Protein 1SDO (pdb70)

Organism: Geobacillus stearothermophilus (NCBI:txid1422)

CATH classification: 3.40.91.20

InterPro domains:
  IPR011335 Restriction endonuclease type II-like [SSF52980] (1-203)
  IPR011338 Restriction endonuclease, type II, BamHI/BglIII/BstY [G3DSA:3.40.91.20] (1-203)
  IPR015278 Type-2 restriction enzyme BglII-like [PF09195] (5-201)

Secondary structure (DSSP, 8-state):
-EEEEEEEETTHHHHHHHH-HHHHHHHHHHHHH--GGGG---PPPHHHHHHHHHHHHHHTT-EEEEEEEEE-S-HHHHHHHTTS-HHHHHHHHHHTT---EEEEEEEEEEETTEEEEE--SBHHHHHHIIIIIIHHHHHTTS-SEEEEEEE-HHHHTTS-TTB--HHHHHHHHHTT-TT-SSS-EEEEEEE-

Sequence (192 aa):
MRIVEVYSHLNGLEYIQVHLPHIWEEIQEIIVSIDAEACRTILYSPVALNEAFKEKLEAKGWKESRTNYYVTADPKLIRETLSLEPEEQKKVIEAAGKEALKSYNQTDFVKDRVAIEVQFGKYSFVAYDLFVKHMAFYVSDKIDVGVEILPMKELSKEMSSGISYYEGELYNVIRQGRGVPAVPLVLIGIAP

Structure (mmCIF, N/CA/C/O backbone):
data_1SDO
#
_entry.id   1SDO
#
_cell.length_a   69.890
_cell.length_b   76.610
_cell.length_c   78.970
_cell.angle_alpha   90.00
_cell.angle_beta   90.00
_cell.angle_gamma   90.00
#
_symmetry.space_group_name_H-M   'I 2 2 2'
#
loop_
_entity.id
_entity.type
_entity.pdbx_description
1 polymer BstYI
2 water water
#
loop_
_atom_site.group_PDB
_atom_site.id
_atom_site.type_symbol
_atom_site.label_atom_id
_atom_site.label_alt_id
_atom_site.label_comp_id
_atom_site.label_asym_id
_atom_site.label_entity_id
_atom_site.label_seq_id
_atom_site.pdbx_PDB_ins_code
_atom_site.Cartn_x
_atom_site.Cartn_y
_atom_site.Cartn_z
_atom_site.occupancy
_atom_site.B_iso_or_equiv
_atom_site.auth_seq_id
_atom_site.auth_comp_id
_atom_site.auth_asym_id
_atom_site.auth_atom_id
_atom_site.pdbx_PDB_model_num
ATOM 1 N N . MET A 1 1 ? 26.701 14.047 13.861 1.00 20.79 1 MET A N 1
ATOM 2 C CA . MET A 1 1 ? 25.925 14.591 15.011 1.00 18.57 1 MET A CA 1
ATOM 3 C C . MET A 1 1 ? 25.546 16.043 14.742 1.00 19.12 1 MET A C 1
ATOM 4 O O . MET A 1 1 ? 25.949 16.619 13.722 1.00 20.11 1 MET A O 1
ATOM 9 N N . ARG A 1 2 ? 24.775 16.641 15.645 1.00 17.22 2 ARG A N 1
ATOM 10 C CA . ARG A 1 2 ? 24.346 18.020 15.442 1.00 17.25 2 ARG A CA 1
ATOM 11 C C . ARG A 1 2 ? 24.507 18.899 16.671 1.00 15.06 2 ARG A C 1
ATOM 12 O O . ARG A 1 2 ? 24.464 18.423 17.801 1.00 14.12 2 ARG A O 1
ATOM 20 N N . ILE A 1 3 ? 24.726 20.186 16.430 1.00 16.64 3 ILE A N 1
ATOM 21 C CA . ILE A 1 3 ? 24.868 21.159 17.499 1.00 14.12 3 ILE A CA 1
ATOM 22 C C . ILE A 1 3 ? 23.464 21.679 17.760 1.00 15.25 3 ILE A C 1
ATOM 23 O O . ILE A 1 3 ? 22.760 22.059 16.826 1.00 14.05 3 ILE A O 1
ATOM 28 N N . VAL A 1 4 ? 23.048 21.685 19.021 1.00 14.01 4 VAL A N 1
ATOM 29 C CA . VAL A 1 4 ? 21.729 22.182 19.363 1.00 13.88 4 VAL A CA 1
ATOM 30 C C . VAL A 1 4 ? 21.861 23.532 20.051 1.00 14.26 4 VAL A C 1
ATOM 31 O O . VAL A 1 4 ? 21.082 24.447 19.791 1.00 13.97 4 VAL A O 1
ATOM 35 N N . GLU A 1 5 ? 22.860 23.650 20.919 1.00 12.76 5 GLU A N 1
ATOM 36 C CA . GLU A 1 5 ? 23.104 24.887 21.651 1.00 14.81 5 GLU A CA 1
ATOM 37 C C . GLU A 1 5 ? 24.581 25.273 21.671 1.00 12.76 5 GLU A C 1
ATOM 38 O O . GLU A 1 5 ? 25.459 24.409 21.670 1.00 12.99 5 GLU A O 1
ATOM 44 N N . VAL A 1 6 ? 24.841 26.579 21.698 1.00 13.76 6 VAL A N 1
ATOM 45 C CA . VAL A 1 6 ? 26.197 27.108 21.767 1.00 12.37 6 VAL A CA 1
ATOM 46 C C . VAL A 1 6 ? 26.179 28.294 22.735 1.00 12.38 6 VAL A C 1
ATOM 47 O O . VAL A 1 6 ? 25.321 29.175 22.625 1.00 12.87 6 VAL A O 1
AT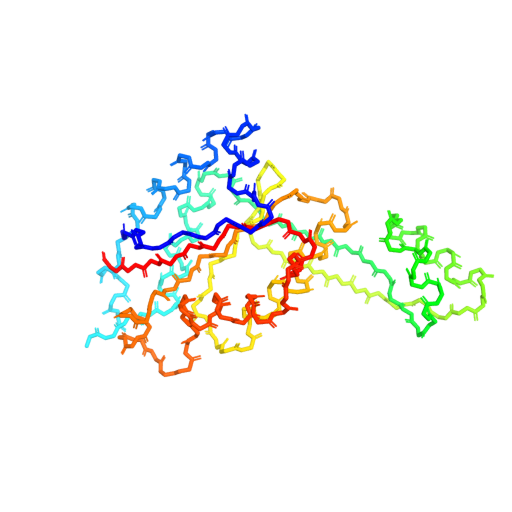OM 51 N N . TYR A 1 7 ? 27.100 28.311 23.691 1.00 10.74 7 TYR A N 1
ATOM 52 C CA . TYR A 1 7 ? 27.179 29.429 24.637 1.00 10.82 7 TYR A CA 1
ATOM 53 C C . TYR A 1 7 ? 28.568 30.037 24.590 1.00 10.69 7 TYR A C 1
ATOM 54 O O . TYR A 1 7 ? 29.551 29.339 24.821 1.00 11.88 7 TYR A O 1
ATOM 63 N N . SER A 1 8 ? 28.653 31.334 24.295 1.00 11.40 8 SER A N 1
ATOM 64 C CA . SER A 1 8 ? 29.945 32.024 24.231 1.00 12.54 8 SER A CA 1
ATOM 65 C C . SER A 1 8 ? 30.197 32.696 25.584 1.00 12.81 8 SER A C 1
ATOM 66 O O . SER A 1 8 ? 29.496 33.635 25.968 1.00 12.75 8 SER A O 1
ATOM 69 N N . HIS A 1 9 ? 31.195 32.197 26.302 1.00 12.67 9 HIS A N 1
ATOM 70 C CA . HIS A 1 9 ? 31.542 32.699 27.630 1.00 12.34 9 HIS A CA 1
ATOM 71 C C . HIS A 1 9 ? 32.675 33.704 27.513 1.00 11.03 9 HIS A C 1
ATOM 72 O O . HIS A 1 9 ? 33.745 33.378 27.017 1.00 8.37 9 HIS A O 1
ATOM 79 N N . LEU A 1 10 ? 32.436 34.926 27.972 1.00 11.36 10 LEU A N 1
ATOM 80 C CA . LEU A 1 10 ? 33.444 35.977 27.889 1.00 13.37 10 LEU A CA 1
ATOM 81 C C . LEU A 1 10 ? 33.794 36.191 26.420 1.00 15.35 10 LEU A C 1
ATOM 82 O O . LEU A 1 10 ? 34.939 36.478 26.071 1.00 15.07 10 LEU A O 1
ATOM 87 N N . ASN A 1 11 ? 32.783 36.039 25.570 1.00 14.66 11 ASN A N 1
ATOM 88 C CA . ASN A 1 11 ? 32.931 36.214 24.133 1.00 16.80 11 ASN A CA 1
ATOM 89 C C . ASN A 1 11 ? 34.015 35.329 23.521 1.00 14.71 11 ASN A C 1
ATOM 90 O O . ASN A 1 11 ? 34.678 35.707 22.553 1.00 13.47 11 ASN A O 1
ATOM 95 N N . GLY A 1 12 ? 34.174 34.134 24.085 1.00 15.50 12 GLY A N 1
ATOM 96 C CA . GLY A 1 12 ? 35.173 33.206 23.583 1.00 13.65 12 GLY A CA 1
ATOM 97 C C . GLY A 1 12 ? 34.951 32.813 22.129 1.00 14.87 12 GLY A C 1
ATOM 98 O O . GLY A 1 12 ? 35.911 32.718 21.358 1.00 14.34 12 GLY A O 1
ATOM 99 N N . LEU A 1 13 ? 33.698 32.573 21.745 1.00 13.09 13 LEU A N 1
ATOM 100 C CA . LEU A 1 13 ? 33.408 32.196 20.363 1.00 13.12 13 LEU A CA 1
ATOM 101 C C . LEU A 1 13 ? 33.821 33.303 19.402 1.00 14.10 13 LEU A C 1
ATOM 102 O O . LEU A 1 13 ? 34.450 33.039 18.372 1.00 13.94 13 LEU A O 1
ATOM 107 N N . GLU A 1 14 ? 33.477 34.545 19.732 1.00 12.09 14 GLU A N 1
ATOM 108 C CA . GLU A 1 14 ? 33.834 35.654 18.857 1.00 13.07 14 GLU A CA 1
ATOM 109 C C . GLU A 1 14 ? 35.349 35.803 18.730 1.00 11.72 14 GLU A C 1
ATOM 110 O O . GLU A 1 14 ? 35.850 36.167 17.667 1.00 13.27 14 GLU A O 1
ATOM 116 N N . TYR A 1 15 ? 36.076 35.516 19.805 1.00 12.20 15 TYR A N 1
ATOM 117 C CA . TYR A 1 15 ? 37.532 35.597 19.775 1.00 12.56 15 TYR A CA 1
ATOM 118 C C . TYR A 1 15 ? 38.046 34.618 18.717 1.00 11.55 15 TYR A C 1
ATOM 119 O O . TYR A 1 15 ? 38.926 34.952 17.922 1.00 14.17 15 TYR A O 1
ATOM 128 N N . ILE A 1 16 ? 37.500 33.405 18.717 1.00 11.94 16 ILE A N 1
ATOM 129 C CA . ILE A 1 16 ? 37.894 32.396 17.743 1.00 13.55 16 ILE A CA 1
ATOM 130 C C . ILE A 1 16 ? 37.511 32.843 16.322 1.00 14.12 16 ILE A C 1
ATOM 131 O O . ILE A 1 16 ? 38.317 32.740 15.397 1.00 15.01 16 ILE A O 1
ATOM 136 N N . GLN A 1 17 ? 36.298 33.367 16.159 1.00 14.99 17 GLN A N 1
ATOM 137 C CA . GLN A 1 17 ? 35.823 33.807 14.852 1.00 17.24 17 GLN A CA 1
ATOM 138 C C . GLN A 1 17 ? 36.684 34.907 14.230 1.00 18.57 17 GLN A C 1
ATOM 139 O O . GLN A 1 17 ? 36.847 34.962 13.013 1.00 19.52 17 GLN A O 1
ATOM 145 N N . VAL A 1 18 ? 37.240 35.782 15.061 1.00 18.86 18 VAL A N 1
ATOM 146 C CA . VAL A 1 18 ? 38.081 36.861 14.557 1.00 17.96 18 VAL A CA 1
ATOM 147 C C . VAL A 1 18 ? 39.509 36.393 14.288 1.00 18.35 18 VAL A C 1
ATOM 148 O O . VAL A 1 18 ? 40.039 36.555 13.186 1.00 16.35 18 VAL A O 1
ATOM 152 N N . HIS A 1 19 ? 40.113 35.782 15.300 1.00 17.63 19 HIS A N 1
ATOM 153 C CA . HIS A 1 19 ? 41.498 35.342 15.226 1.00 16.88 19 HIS A CA 1
ATOM 154 C C . HIS A 1 19 ? 41.764 33.962 14.631 1.00 16.90 19 HIS A C 1
ATOM 155 O O . HIS A 1 19 ? 42.835 33.730 14.059 1.00 15.94 19 HIS A O 1
ATOM 162 N N . LEU A 1 20 ? 40.799 33.060 14.755 1.00 16.43 20 LEU A N 1
ATOM 163 C CA . LEU A 1 20 ? 40.959 31.689 14.265 1.00 18.36 20 LEU A CA 1
ATOM 164 C C . LEU A 1 20 ? 39.675 31.173 13.609 1.00 19.27 20 LEU A C 1
ATOM 165 O O . LEU A 1 20 ? 39.132 30.144 14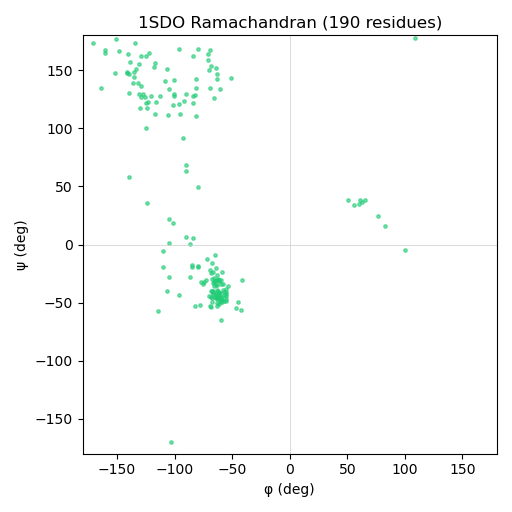.017 1.00 20.30 20 LEU A O 1
ATOM 170 N N . PRO A 1 21 ? 39.181 31.867 12.569 1.00 20.62 21 PRO A N 1
ATOM 171 C CA . PRO A 1 21 ? 37.947 31.434 11.902 1.00 19.99 21 PRO A CA 1
ATOM 172 C C . PRO A 1 21 ? 37.948 29.979 11.424 1.00 20.30 21 PRO A C 1
ATOM 173 O O . PRO A 1 21 ? 36.912 29.307 11.465 1.00 19.77 21 PRO A O 1
ATOM 177 N N . HIS A 1 22 ? 39.102 29.495 10.974 1.00 19.61 22 HIS A N 1
ATOM 178 C CA . HIS A 1 22 ? 39.209 28.115 10.500 1.00 20.13 22 HIS A CA 1
ATOM 179 C C . HIS A 1 22 ? 38.902 27.102 11.597 1.00 19.10 22 HIS A C 1
ATOM 180 O O . HIS A 1 22 ? 38.402 26.013 11.320 1.00 18.96 22 HIS A O 1
ATOM 187 N N . ILE A 1 23 ? 39.203 27.454 12.841 1.00 17.68 23 ILE A N 1
ATOM 188 C CA . ILE A 1 23 ? 38.953 26.539 13.947 1.00 16.75 23 ILE A CA 1
ATOM 189 C C . ILE A 1 23 ? 37.454 26.328 14.170 1.00 16.61 23 ILE A C 1
ATOM 190 O O . ILE A 1 23 ? 37.004 25.193 14.321 1.00 15.73 23 ILE A O 1
ATOM 195 N N . TRP A 1 24 ? 36.682 27.414 14.180 1.00 14.81 24 TRP A N 1
ATOM 196 C CA . TRP A 1 24 ? 35.239 27.302 14.392 1.00 15.36 24 TRP A CA 1
ATOM 197 C C . TRP A 1 24 ? 34.592 26.468 13.280 1.00 16.68 24 TRP A C 1
ATOM 198 O O . TRP A 1 24 ? 33.723 25.638 13.543 1.00 12.38 24 TRP A O 1
ATOM 209 N N . GLU A 1 25 ? 35.016 26.694 12.038 1.00 16.71 25 GLU A N 1
ATOM 210 C CA . GLU A 1 25 ? 34.476 25.950 10.903 1.00 18.40 25 GLU A CA 1
ATOM 211 C C . GLU A 1 25 ? 34.786 24.467 11.063 1.00 17.81 25 GLU A C 1
ATOM 212 O O . GLU A 1 25 ? 33.919 23.617 10.866 1.00 16.65 25 GLU A O 1
ATOM 218 N N . GLU A 1 26 ? 36.029 24.168 11.432 1.00 16.02 26 GLU A N 1
ATOM 219 C CA . GLU A 1 26 ? 36.480 22.790 11.630 1.00 16.49 26 GLU A CA 1
ATOM 220 C C . GLU A 1 26 ? 35.740 22.078 12.764 1.00 16.53 26 GLU A C 1
ATOM 221 O O . GLU A 1 26 ? 35.302 20.931 12.611 1.00 16.38 26 GLU A O 1
ATOM 227 N N . ILE A 1 27 ? 35.610 22.745 13.905 1.00 15.23 27 ILE A N 1
ATOM 228 C CA . ILE A 1 27 ? 34.901 22.155 15.040 1.00 14.46 27 ILE A CA 1
ATOM 229 C C . ILE A 1 27 ? 33.483 21.785 14.608 1.00 14.27 27 ILE A C 1
ATOM 230 O O . ILE A 1 27 ? 32.987 20.706 14.921 1.00 13.90 27 ILE A O 1
ATOM 235 N N . GLN A 1 28 ? 32.836 22.677 13.868 1.00 14.50 28 GLN A N 1
ATOM 236 C CA . GLN A 1 28 ? 31.483 22.413 13.414 1.00 15.20 28 GLN A CA 1
ATOM 237 C C . GLN A 1 28 ? 31.425 21.209 12.473 1.00 15.00 28 GLN A C 1
ATOM 238 O O . GLN A 1 28 ? 30.528 20.387 12.580 1.00 17.27 28 GLN A O 1
ATOM 244 N N . GLU A 1 29 ? 32.394 21.103 11.571 1.00 14.71 29 GLU A N 1
ATOM 245 C CA . GLU A 1 29 ? 32.442 19.998 10.610 1.00 16.34 29 GLU A CA 1
ATOM 246 C C . GLU A 1 29 ? 32.726 18.653 11.286 1.00 15.31 29 GLU A C 1
ATOM 247 O O . GLU A 1 29 ? 32.141 17.621 10.924 1.00 13.89 29 GLU A O 1
ATOM 253 N N . ILE A 1 30 ? 33.620 18.665 12.273 1.00 14.70 30 ILE A N 1
ATOM 254 C CA . ILE A 1 30 ? 33.957 17.455 13.013 1.00 15.29 30 ILE A CA 1
ATOM 255 C C . ILE A 1 30 ? 32.698 16.907 13.690 1.00 16.30 30 ILE A C 1
ATOM 256 O O . ILE A 1 30 ? 32.413 15.717 13.600 1.00 15.30 30 ILE A O 1
ATOM 261 N N . ILE A 1 31 ? 31.942 17.776 14.355 1.00 14.74 31 ILE A N 1
ATOM 262 C CA . ILE A 1 31 ? 30.712 17.342 15.021 1.00 16.49 31 ILE A CA 1
ATOM 263 C C . ILE A 1 31 ? 29.728 16.714 14.025 1.00 17.90 31 ILE A C 1
ATOM 264 O O . ILE A 1 31 ? 29.185 15.630 14.278 1.00 15.85 31 ILE A O 1
ATOM 269 N N . VAL A 1 32 ? 29.509 17.378 12.892 1.00 18.07 32 VAL A N 1
ATOM 270 C CA . VAL A 1 32 ? 28.604 16.854 11.872 1.00 19.78 32 VAL A CA 1
ATOM 271 C C . VAL A 1 32 ? 29.051 15.464 11.390 1.00 20.98 32 VAL A C 1
ATOM 272 O O . VAL A 1 32 ? 28.225 14.572 11.157 1.00 19.68 32 VAL A O 1
ATOM 276 N N . SER A 1 33 ? 30.360 15.282 11.250 1.00 21.25 33 SER A N 1
ATOM 277 C CA . SER A 1 33 ? 30.917 14.018 10.770 1.00 20.99 33 SER A CA 1
ATOM 278 C C . SER A 1 33 ? 30.787 12.830 11.718 1.00 22.24 33 SER A C 1
ATOM 279 O O . SER A 1 33 ? 30.859 11.676 11.279 1.00 20.47 33 SER A O 1
ATOM 282 N N . ILE A 1 34 ? 30.621 13.090 13.013 1.00 21.90 34 ILE A N 1
ATOM 283 C CA . ILE A 1 34 ? 30.500 11.994 13.968 1.00 21.94 34 ILE A CA 1
ATOM 284 C C . ILE A 1 34 ? 29.225 11.181 13.759 1.00 23.77 34 ILE A C 1
ATOM 285 O O . ILE A 1 34 ? 28.116 11.724 13.735 1.00 21.35 34 ILE A O 1
ATOM 290 N N . ASP A 1 35 ? 29.396 9.869 13.616 1.00 24.38 35 ASP A N 1
ATOM 291 C CA . ASP A 1 35 ? 28.274 8.958 13.412 1.00 25.48 35 ASP A CA 1
ATOM 292 C C . ASP A 1 35 ? 27.831 8.424 14.768 1.00 24.47 35 ASP A C 1
ATOM 293 O O . ASP A 1 35 ? 28.348 7.410 15.231 1.00 23.76 35 ASP A O 1
ATOM 298 N N . ALA A 1 36 ? 26.873 9.094 15.405 1.00 24.99 36 ALA A N 1
ATOM 299 C CA . ALA A 1 36 ? 26.400 8.657 16.720 1.00 25.71 36 ALA A CA 1
ATOM 300 C C . ALA A 1 36 ? 25.778 7.261 16.682 1.00 26.16 36 ALA A C 1
ATOM 301 O O . ALA A 1 36 ? 25.849 6.526 17.663 1.00 24.95 36 ALA A O 1
ATOM 303 N N . GLU A 1 37 ? 25.173 6.905 15.552 1.00 28.29 37 GLU A N 1
ATOM 304 C CA . GLU A 1 37 ? 24.534 5.594 15.389 1.00 30.97 37 GLU A CA 1
ATOM 305 C C . GLU A 1 37 ? 25.520 4.461 15.683 1.00 31.57 37 GLU A C 1
ATOM 306 O O . GLU A 1 37 ? 25.202 3.506 16.403 1.00 31.33 37 GLU A O 1
ATOM 312 N N . ALA A 1 38 ? 26.714 4.576 15.107 1.00 30.99 38 ALA A N 1
ATOM 313 C CA . ALA A 1 38 ? 27.760 3.575 15.274 1.00 31.67 38 ALA A CA 1
ATOM 314 C C . ALA A 1 38 ? 28.247 3.474 16.712 1.00 32.35 38 ALA A C 1
ATOM 315 O O . ALA A 1 38 ? 29.003 2.565 17.057 1.00 31.84 38 ALA A O 1
ATOM 317 N N . CYS A 1 39 ? 27.810 4.403 17.553 1.00 31.72 39 CYS A N 1
ATOM 318 C CA . CYS A 1 39 ? 28.214 4.410 18.954 1.00 32.60 39 CYS A CA 1
ATOM 319 C C . CYS A 1 39 ? 27.085 3.911 19.851 1.00 33.88 39 CYS A C 1
ATOM 320 O O . CYS A 1 39 ? 27.225 3.867 21.074 1.00 33.37 39 CYS A O 1
ATOM 323 N N . ARG A 1 40 ? 25.970 3.533 19.231 1.00 35.78 40 ARG A N 1
ATOM 324 C CA . ARG A 1 40 ? 24.804 3.046 19.960 1.00 37.64 40 ARG A CA 1
ATOM 325 C C . ARG A 1 40 ? 24.966 1.593 20.374 1.00 39.38 40 ARG A C 1
ATOM 326 O O . ARG A 1 40 ? 24.075 0.774 20.151 1.00 40.34 40 ARG A O 1
ATOM 334 N N . THR A 1 41 ? 26.107 1.279 20.982 1.00 41.31 41 THR A N 1
ATOM 335 C CA . THR A 1 41 ? 26.392 -0.076 21.434 1.00 42.68 41 THR A CA 1
ATOM 336 C C . THR A 1 41 ? 25.901 -0.268 22.865 1.00 44.03 41 THR A C 1
ATOM 337 O O . THR A 1 41 ? 26.598 -0.847 23.702 1.00 44.84 41 THR A O 1
ATOM 341 N N . ILE A 1 53 ? 18.754 0.429 23.371 1.00 49.60 53 ILE A N 1
ATOM 342 C CA . ILE A 1 53 ? 19.766 0.992 22.484 1.00 47.01 53 ILE A CA 1
ATOM 343 C C . ILE A 1 53 ? 20.369 2.312 22.983 1.00 45.01 53 ILE A C 1
ATOM 344 O O . ILE A 1 53 ? 20.149 3.375 22.393 1.00 44.80 53 ILE A O 1
ATOM 349 N N . LEU A 1 54 ? 21.135 2.233 24.070 1.00 41.49 54 LEU A N 1
ATOM 350 C CA . LEU A 1 54 ? 21.788 3.410 24.642 1.00 37.39 54 LEU A CA 1
ATOM 351 C C . LEU A 1 54 ? 23.055 3.741 23.852 1.00 35.13 54 LEU A C 1
ATOM 352 O O . LEU A 1 54 ? 23.513 2.943 23.025 1.00 35.13 54 LEU A O 1
ATOM 357 N N . TYR A 1 55 ? 23.618 4.919 24.102 1.00 30.43 55 TYR A N 1
ATOM 358 C CA . TYR A 1 55 ? 24.847 5.317 23.431 1.00 27.20 55 TYR A CA 1
ATOM 359 C C . TYR A 1 55 ? 26.015 5.085 24.384 1.00 26.66 55 TYR A C 1
ATOM 360 O O . TYR A 1 55 ? 25.899 5.306 25.596 1.00 26.47 55 TYR A O 1
ATOM 369 N N . SER A 1 56 ? 27.135 4.625 23.834 1.00 24.19 56 SER A N 1
ATOM 370 C CA . SER A 1 56 ? 28.333 4.354 24.618 1.00 23.85 56 SER A CA 1
ATOM 371 C C . SER A 1 56 ? 29.276 5.553 24.693 1.00 23.56 56 SER A C 1
ATOM 372 O O . SER A 1 56 ? 29.705 6.075 23.667 1.00 24.63 56 SER A O 1
ATOM 375 N N . PRO A 1 57 ? 29.614 5.999 25.914 1.00 23.94 57 PRO A N 1
ATOM 376 C CA . PRO A 1 57 ? 30.516 7.138 26.114 1.00 24.36 57 PRO A CA 1
ATOM 377 C C . PRO A 1 57 ? 31.915 6.825 25.577 1.00 24.65 57 PRO A C 1
ATOM 378 O O . PRO A 1 57 ? 32.616 7.709 25.076 1.00 24.54 57 PRO A O 1
ATOM 382 N N . VAL A 1 58 ? 32.324 5.564 25.700 1.00 23.77 58 VAL A N 1
ATOM 383 C CA . VAL A 1 58 ? 33.636 5.148 25.214 1.00 22.94 58 VAL A CA 1
ATOM 384 C C . VAL A 1 58 ? 33.639 5.212 23.693 1.00 21.93 58 VAL A C 1
ATOM 385 O O . VAL A 1 58 ? 34.575 5.731 23.083 1.00 21.93 58 VAL A O 1
ATOM 389 N N . ALA A 1 59 ? 32.576 4.699 23.084 1.00 20.68 59 ALA A N 1
ATOM 390 C CA . ALA A 1 59 ? 32.462 4.717 21.630 1.00 20.25 59 ALA A CA 1
ATOM 391 C C . ALA A 1 59 ? 32.439 6.161 21.124 1.00 19.22 59 ALA A C 1
ATOM 392 O O . ALA A 1 59 ? 33.130 6.501 20.162 1.00 17.31 59 ALA A O 1
ATOM 394 N N . LEU A 1 60 ? 31.645 7.012 21.772 1.00 19.58 60 LEU A N 1
ATOM 395 C CA . LEU A 1 60 ? 31.563 8.414 21.376 1.00 19.55 60 LEU A CA 1
ATOM 396 C C . LEU A 1 60 ? 32.906 9.121 21.513 1.00 20.65 60 LEU A C 1
ATOM 397 O O . LEU A 1 60 ? 33.287 9.913 20.648 1.00 20.51 60 LEU A O 1
ATOM 402 N N . ASN A 1 61 ? 33.615 8.850 22.604 1.00 20.82 61 ASN A N 1
ATOM 403 C CA . ASN A 1 61 ? 34.912 9.472 22.822 1.00 21.17 61 ASN A CA 1
ATOM 404 C C . ASN A 1 61 ? 35.937 9.010 21.794 1.00 21.32 61 ASN A C 1
ATOM 405 O O . ASN A 1 61 ? 36.797 9.783 21.382 1.00 21.21 61 ASN A O 1
ATOM 410 N N . GLU A 1 62 ? 35.852 7.745 21.392 1.00 20.29 62 GLU A N 1
ATOM 411 C CA . GLU A 1 62 ? 36.766 7.210 20.396 1.00 20.63 62 GLU A CA 1
ATOM 412 C C . GLU A 1 62 ? 36.527 7.868 19.043 1.00 18.20 62 GLU A C 1
ATOM 413 O O . GLU A 1 62 ? 37.481 8.203 18.336 1.00 17.30 62 GLU A O 1
ATOM 419 N N . ALA A 1 63 ? 35.256 8.048 18.688 1.00 16.35 63 ALA A N 1
ATOM 420 C CA . ALA A 1 63 ? 34.887 8.672 17.420 1.00 16.19 63 ALA A CA 1
ATOM 421 C C . ALA A 1 63 ? 35.400 10.109 17.344 1.00 15.16 63 ALA A C 1
ATOM 422 O O . ALA A 1 63 ? 35.938 10.526 16.318 1.00 14.89 63 ALA A O 1
ATOM 424 N N . PHE A 1 64 ? 35.206 10.876 18.415 1.00 16.12 64 PHE A N 1
ATOM 425 C CA . PHE A 1 64 ? 35.681 12.259 18.435 1.00 15.43 64 PHE A CA 1
ATOM 426 C C . PHE A 1 64 ? 37.210 12.290 18.406 1.00 14.08 64 PHE A C 1
ATOM 427 O O . PHE A 1 64 ? 37.798 13.100 17.702 1.00 14.14 64 PHE A O 1
ATOM 435 N N . LYS A 1 65 ? 37.852 11.417 19.179 1.00 12.75 65 LYS A N 1
ATOM 436 C CA . LYS A 1 65 ? 39.318 11.358 19.212 1.00 13.95 65 LYS A CA 1
ATOM 437 C C . LYS A 1 65 ? 39.915 11.165 17.808 1.00 14.69 65 LYS A C 1
ATOM 438 O O . LYS A 1 65 ? 40.851 11.870 17.406 1.00 13.98 65 LYS A O 1
ATOM 444 N N . GLU A 1 66 ? 39.386 10.202 17.059 1.00 15.85 66 GLU A N 1
ATOM 445 C CA . GLU A 1 66 ? 39.886 9.941 15.711 1.00 16.54 66 GLU A CA 1
ATOM 446 C C . GLU A 1 66 ? 39.756 11.169 14.806 1.00 17.70 66 GLU A C 1
ATOM 447 O O . GLU A 1 66 ? 40.711 11.560 14.122 1.00 17.41 66 GLU A O 1
ATOM 453 N N . LYS A 1 67 ? 38.577 11.786 14.817 1.00 16.84 67 LYS A N 1
ATOM 454 C CA . LYS A 1 67 ? 38.325 12.968 13.998 1.00 16.24 67 LYS A CA 1
ATOM 455 C C . LYS A 1 67 ? 39.159 14.176 14.438 1.00 15.95 67 LYS A C 1
ATOM 456 O O . LYS A 1 67 ? 39.663 14.932 13.606 1.00 14.66 67 LYS A O 1
ATOM 462 N N . LEU A 1 68 ? 39.294 14.361 15.745 1.00 13.37 68 LEU A N 1
ATOM 463 C CA . LEU A 1 68 ? 40.066 15.478 16.258 1.00 13.72 68 LEU A CA 1
ATOM 464 C C . LEU A 1 68 ? 41.553 15.324 15.940 1.00 14.00 68 LEU A C 1
ATOM 465 O O . LEU A 1 68 ? 42.191 16.247 15.421 1.00 11.88 68 LEU A O 1
ATOM 470 N N . GLU A 1 69 ? 42.100 14.152 16.235 1.00 14.10 69 GLU A N 1
ATOM 471 C CA . GLU A 1 69 ? 43.510 13.909 15.986 1.00 15.41 69 GLU A CA 1
ATOM 472 C C . GLU A 1 69 ? 43.798 13.883 14.489 1.00 15.28 69 GLU A C 1
ATOM 473 O O . GLU A 1 69 ? 44.875 14.266 14.056 1.00 15.17 69 GLU A O 1
ATOM 479 N N . ALA A 1 70 ? 42.815 13.468 13.697 1.00 15.44 70 ALA A N 1
ATOM 480 C CA . ALA A 1 70 ? 42.973 13.456 12.248 1.00 16.97 70 ALA A CA 1
ATOM 481 C C . ALA A 1 70 ? 43.172 14.891 11.756 1.00 17.17 70 ALA A C 1
ATOM 482 O O . ALA A 1 70 ? 43.781 15.114 10.708 1.00 17.21 70 ALA A O 1
ATOM 484 N N . LYS A 1 71 ? 42.654 15.865 12.507 1.00 16.01 71 LYS A N 1
ATOM 485 C CA . LYS A 1 71 ? 42.787 17.267 12.107 1.00 15.43 71 LYS A CA 1
ATOM 486 C C . LYS A 1 71 ? 43.880 18.017 12.854 1.00 16.51 71 LYS A C 1
ATOM 487 O O . LYS A 1 71 ? 43.899 19.248 12.883 1.00 17.85 71 LYS A O 1
ATOM 493 N N . GLY A 1 72 ? 44.791 17.273 13.462 1.00 15.85 72 GLY A N 1
ATOM 494 C CA . GLY A 1 72 ? 45.895 17.910 14.148 1.00 17.08 72 GLY A CA 1
ATOM 495 C C . GLY A 1 72 ? 45.673 18.420 15.554 1.00 15.79 72 GLY A C 1
ATOM 496 O O . GLY A 1 72 ? 46.465 19.235 16.027 1.00 16.98 72 GLY A O 1
ATOM 497 N N . TRP A 1 73 ? 44.606 17.986 16.218 1.00 15.64 73 TRP A N 1
ATOM 498 C CA . TRP A 1 73 ? 44.394 18.396 17.597 1.00 15.24 73 TRP A CA 1
ATOM 499 C C . TRP A 1 73 ? 45.246 17.401 18.384 1.00 16.59 73 TRP A C 1
ATOM 500 O O . TRP A 1 73 ? 45.044 16.183 18.278 1.00 15.53 73 TRP A O 1
ATOM 511 N N . LYS A 1 74 ? 46.196 17.915 19.163 1.00 15.03 74 LYS A N 1
ATOM 512 C CA . LYS A 1 74 ? 47.112 17.054 19.911 1.00 14.46 74 LYS A CA 1
ATOM 513 C C . LYS A 1 74 ? 47.171 17.303 21.410 1.00 15.38 74 LYS A C 1
ATOM 514 O O . LYS A 1 74 ? 46.769 18.361 21.895 1.00 13.59 74 LYS A O 1
ATOM 520 N N . GLU A 1 75 ? 47.701 16.320 22.135 1.00 15.10 75 GLU A N 1
ATOM 521 C CA . GLU A 1 75 ? 47.791 16.412 23.581 1.00 16.44 75 GLU A CA 1
ATOM 522 C C . GLU A 1 75 ? 48.702 17.536 24.044 1.00 17.20 75 GLU A C 1
ATOM 523 O O . GLU A 1 75 ? 49.641 17.955 23.345 1.00 15.71 75 GLU A O 1
ATOM 529 N N . SER A 1 76 ? 48.400 18.044 25.228 1.00 16.25 76 SER A N 1
ATOM 530 C CA . SER A 1 76 ? 49.179 19.113 25.809 1.00 16.81 76 SER A CA 1
ATOM 531 C C . SER A 1 76 ? 49.297 18.859 27.303 1.00 16.15 76 SER A C 1
ATOM 532 O O . SER A 1 76 ? 48.399 18.292 27.915 1.00 14.40 76 SER A O 1
ATOM 535 N N . ARG A 1 77 ? 50.420 19.262 27.878 1.00 15.97 77 ARG A N 1
ATOM 536 C CA . ARG A 1 77 ? 50.623 19.090 29.300 1.00 16.92 77 ARG A CA 1
ATOM 537 C C . ARG A 1 77 ? 51.222 20.367 29.839 1.00 16.99 77 ARG A C 1
ATOM 538 O O . ARG A 1 77 ? 52.076 20.987 29.192 1.00 16.47 77 ARG A O 1
ATOM 546 N N . THR A 1 78 ? 50.754 20.780 31.009 1.00 14.33 78 THR A N 1
ATOM 547 C CA . THR A 1 78 ? 51.282 21.977 31.631 1.00 16.55 78 THR A CA 1
ATOM 548 C C . THR A 1 78 ? 51.702 21.609 33.052 1.00 15.87 78 THR A C 1
ATOM 549 O O . THR A 1 78 ? 50.952 20.979 33.799 1.00 15.37 78 THR A O 1
ATOM 553 N N . ASN A 1 79 ? 52.926 21.974 33.407 1.00 16.48 79 ASN A N 1
ATOM 554 C CA . ASN A 1 79 ? 53.467 21.655 34.720 1.00 17.46 79 ASN A CA 1
ATOM 555 C C . ASN A 1 79 ? 53.529 22.894 35.592 1.00 18.41 79 ASN A C 1
ATOM 556 O O . ASN A 1 79 ? 53.672 24.014 35.092 1.00 17.83 79 ASN A O 1
ATOM 561 N N . TYR A 1 80 ? 53.411 22.697 36.901 1.00 14.94 80 TYR A N 1
ATOM 562 C CA . TYR A 1 80 ? 53.489 23.811 37.834 1.00 15.06 80 TYR A CA 1
ATOM 563 C C . TYR A 1 80 ? 53.797 23.304 39.232 1.00 14.72 80 TYR A C 1
ATOM 564 O O . TYR A 1 80 ? 53.734 22.095 39.491 1.00 15.17 80 TYR A O 1
ATOM 573 N N . TYR A 1 81 ? 54.157 24.228 40.115 1.00 13.49 81 TYR A N 1
ATOM 574 C CA . TYR A 1 81 ? 54.482 23.900 41.493 1.00 14.41 81 TYR A CA 1
ATOM 575 C C . TYR A 1 81 ? 53.489 24.546 42.431 1.00 15.35 81 TYR A C 1
ATOM 576 O O . TYR A 1 81 ? 53.333 25.763 42.417 1.00 14.11 81 TYR A O 1
ATOM 585 N N . VAL A 1 82 ? 52.816 23.734 43.241 1.00 14.07 82 VAL A N 1
ATOM 586 C CA . VAL A 1 82 ? 51.866 24.267 44.202 1.00 12.91 82 VAL A CA 1
ATOM 587 C C . VAL A 1 82 ? 52.580 24.403 45.549 1.00 12.92 82 VAL A C 1
ATOM 588 O O . VAL A 1 82 ? 53.698 23.902 45.726 1.00 14.17 82 VAL A O 1
ATOM 592 N N . THR A 1 83 ? 51.950 25.101 46.487 1.00 13.09 83 THR A N 1
ATOM 593 C CA . THR A 1 83 ? 52.525 25.313 47.809 1.00 13.91 83 THR A CA 1
ATOM 594 C C . THR A 1 83 ? 51.398 25.700 48.750 1.00 15.03 83 THR A C 1
ATOM 595 O O . THR A 1 83 ? 50.307 26.053 48.297 1.00 15.84 83 THR A O 1
ATOM 599 N N . ALA A 1 84 ? 51.654 25.631 50.053 1.00 13.85 84 ALA A N 1
ATOM 600 C CA . ALA A 1 84 ? 50.641 25.973 51.050 1.00 16.01 84 ALA A CA 1
ATOM 601 C C . ALA A 1 84 ? 50.486 27.473 51.258 1.00 16.12 84 ALA A C 1
ATOM 602 O O . ALA A 1 84 ? 49.464 27.927 51.759 1.00 14.02 84 ALA A O 1
ATOM 604 N N . ASP A 1 85 ? 51.498 28.236 50.857 1.00 17.33 85 ASP A N 1
ATOM 605 C CA . ASP A 1 85 ? 51.518 29.685 51.038 1.00 17.59 85 ASP A CA 1
ATOM 606 C C . ASP A 1 85 ? 50.728 30.453 49.975 1.00 18.29 85 ASP A C 1
ATOM 607 O O . ASP A 1 85 ? 51.143 30.523 48.816 1.00 16.13 85 ASP A O 1
ATOM 612 N N . PRO A 1 86 ? 49.589 31.061 50.365 1.00 18.03 86 PRO A N 1
ATOM 613 C CA . PRO A 1 86 ? 48.723 31.832 49.457 1.00 17.85 86 PRO A CA 1
ATOM 614 C C . PRO A 1 86 ? 49.430 32.969 48.712 1.00 18.48 86 PRO A C 1
ATOM 615 O O . PRO A 1 86 ? 49.182 33.188 47.521 1.00 15.30 86 PRO A O 1
ATOM 619 N N . LYS A 1 87 ? 50.299 33.690 49.423 1.00 17.89 87 LYS A N 1
ATOM 620 C CA . LYS A 1 87 ? 51.046 34.808 48.841 1.00 18.49 87 LYS A CA 1
ATOM 621 C C . LYS A 1 87 ? 51.984 34.330 47.747 1.00 17.56 87 LYS A C 1
ATOM 622 O O . LYS A 1 87 ? 52.062 34.929 46.667 1.00 17.95 87 LYS A O 1
ATOM 628 N N . LEU A 1 88 ? 52.703 33.251 48.028 1.00 16.63 88 LEU A N 1
ATOM 629 C CA . LEU A 1 88 ? 53.638 32.698 47.053 1.00 16.41 88 LEU A CA 1
ATOM 630 C C . LEU A 1 88 ? 52.900 32.138 45.840 1.00 16.10 88 LEU A C 1
ATOM 631 O O . LEU A 1 88 ? 53.408 32.193 44.722 1.00 15.31 88 LEU A O 1
ATOM 636 N N . ILE A 1 89 ? 51.701 31.606 46.050 1.00 14.94 89 ILE A N 1
ATOM 637 C CA . ILE A 1 89 ? 50.924 31.088 44.924 1.00 14.80 89 ILE A CA 1
ATOM 638 C C . ILE A 1 89 ? 50.607 32.263 43.984 1.00 16.09 89 ILE A C 1
ATOM 639 O O . ILE A 1 89 ? 50.874 32.210 42.780 1.00 15.67 89 ILE A O 1
ATOM 644 N N . ARG A 1 90 ? 50.043 33.330 44.536 1.00 16.65 90 ARG A N 1
ATOM 645 C CA . ARG A 1 90 ? 49.704 34.487 43.714 1.00 19.35 90 ARG A CA 1
ATOM 646 C C . ARG A 1 90 ? 50.916 35.078 42.990 1.00 19.17 90 ARG A C 1
ATOM 647 O O . ARG A 1 90 ? 50.812 35.555 41.854 1.00 19.56 90 ARG A O 1
ATOM 655 N N . GLU A 1 91 ? 52.078 35.033 43.623 1.00 19.68 91 GLU A N 1
ATOM 656 C CA . GLU A 1 91 ? 53.258 35.601 42.994 1.00 20.61 91 GLU A CA 1
ATOM 657 C C . GLU A 1 91 ? 53.906 34.708 41.934 1.00 19.35 91 GLU A C 1
ATOM 658 O O . GLU A 1 91 ? 54.650 35.194 41.087 1.00 19.85 91 GLU A O 1
ATOM 664 N N . THR A 1 92 ? 53.606 33.414 41.951 1.00 17.52 92 THR A N 1
ATOM 665 C CA . THR A 1 92 ? 54.211 32.493 40.990 1.00 15.48 92 THR A CA 1
ATOM 666 C C . THR A 1 92 ? 53.293 31.907 39.915 1.00 14.53 92 THR A C 1
ATOM 667 O O . THR A 1 92 ? 53.766 31.189 39.029 1.00 11.90 92 THR A O 1
ATOM 671 N N . LEU A 1 93 ? 51.996 32.190 39.993 1.00 15.30 93 LEU A N 1
ATOM 672 C CA . LEU A 1 93 ? 51.031 31.656 39.022 1.00 15.81 93 LEU A CA 1
ATOM 673 C C . LEU A 1 93 ? 51.454 31.732 37.556 1.00 16.22 93 LEU A C 1
ATOM 674 O O . LEU A 1 93 ? 51.377 30.736 36.828 1.00 16.61 93 LEU A O 1
ATOM 679 N N . SER A 1 94 ? 51.904 32.908 37.131 1.00 16.75 94 SER A N 1
ATOM 680 C CA . SER A 1 94 ? 52.301 33.131 35.743 1.00 17.83 94 SER A CA 1
ATOM 681 C C . SER A 1 94 ? 53.730 32.784 35.375 1.00 18.13 94 SER A C 1
ATOM 682 O O . SER A 1 94 ? 54.127 32.955 34.219 1.00 14.80 94 SER A O 1
ATOM 685 N N . LEU A 1 95 ? 54.510 32.294 36.333 1.00 17.11 95 LEU A N 1
ATOM 686 C CA . LEU A 1 95 ? 55.899 31.959 36.046 1.00 17.25 95 LEU A CA 1
ATOM 687 C C . LEU A 1 95 ? 56.121 30.576 35.431 1.00 18.44 95 LEU A C 1
ATOM 688 O O . LEU A 1 95 ? 55.246 29.708 35.469 1.00 17.83 95 LEU A O 1
ATOM 693 N N . GLU A 1 96 ? 57.295 30.387 34.835 1.00 19.74 96 GLU A N 1
ATOM 694 C CA . GLU A 1 96 ? 57.643 29.096 34.260 1.00 22.71 96 GLU A CA 1
ATOM 695 C C . GLU A 1 96 ? 57.853 28.168 35.453 1.00 20.58 96 GLU A C 1
ATOM 696 O O . GLU A 1 96 ? 58.258 28.617 36.518 1.00 19.69 96 GLU A O 1
ATOM 702 N N . PRO A 1 97 ? 57.584 26.866 35.285 1.00 21.57 97 PRO A N 1
ATOM 703 C CA . PRO A 1 97 ? 57.735 25.861 36.347 1.00 21.25 97 PRO A CA 1
ATOM 704 C C . PRO A 1 97 ? 59.001 25.976 37.204 1.00 22.59 97 PRO A C 1
ATOM 705 O O . PRO A 1 97 ? 58.921 26.080 38.430 1.00 22.18 97 PRO A O 1
ATOM 709 N N . GLU A 1 98 ? 60.171 25.961 36.573 1.00 21.69 98 GLU A N 1
ATOM 710 C CA . GLU A 1 98 ? 61.413 26.049 37.336 1.00 22.59 98 GLU A CA 1
ATOM 711 C C . GLU A 1 98 ? 61.533 27.346 38.124 1.00 20.15 98 GLU A C 1
ATOM 712 O O . GLU A 1 98 ? 62.132 27.375 39.201 1.00 18.97 98 GLU A O 1
ATOM 718 N N . GLU A 1 99 ? 60.954 28.420 37.603 1.00 18.50 99 GLU A N 1
ATOM 719 C CA . GLU A 1 99 ? 61.009 29.698 38.298 1.00 19.66 99 GLU A CA 1
ATOM 720 C C . GLU A 1 99 ? 60.041 29.673 39.492 1.00 18.63 99 GLU A C 1
ATOM 721 O O . GLU A 1 99 ? 60.288 30.301 40.528 1.00 17.47 99 GLU A O 1
ATOM 727 N N . GLN A 1 100 ? 58.938 28.947 39.343 1.00 16.78 100 GLN A N 1
ATOM 728 C CA . GLN A 1 100 ? 57.957 28.843 40.419 1.00 15.85 100 GLN A CA 1
ATOM 729 C C . GLN A 1 100 ? 58.610 28.163 41.610 1.00 15.16 100 GLN A C 1
ATOM 730 O O . GLN A 1 100 ? 58.533 28.645 42.738 1.00 14.34 100 GLN A O 1
ATOM 736 N N . LYS A 1 101 ? 59.242 27.025 41.353 1.00 15.89 101 LYS A N 1
ATOM 737 C CA . LYS A 1 101 ? 59.918 26.290 42.410 1.00 18.43 101 LYS A CA 1
ATOM 738 C C . LYS A 1 101 ? 60.996 27.158 43.079 1.00 17.56 101 LYS A C 1
ATOM 739 O O . LYS A 1 101 ? 61.098 27.212 44.305 1.00 16.04 101 LYS A O 1
ATOM 745 N N . LYS A 1 102 ? 61.787 27.851 42.264 1.00 18.65 102 LYS A N 1
ATOM 746 C CA . LYS A 1 102 ? 62.858 28.709 42.769 1.00 18.08 102 LYS A CA 1
ATOM 747 C C . LYS A 1 102 ? 62.322 29.771 43.723 1.00 17.33 102 LYS A C 1
ATOM 748 O O . LYS A 1 102 ? 62.844 29.954 44.832 1.00 14.45 102 LYS A O 1
ATOM 754 N N . VAL A 1 103 ? 61.270 30.459 43.298 1.00 15.33 103 VAL A N 1
ATOM 755 C CA . VAL A 1 103 ? 60.665 31.504 44.115 1.00 15.11 103 VAL A CA 1
ATOM 756 C C . VAL A 1 103 ? 60.054 30.955 45.402 1.00 15.36 103 VAL A C 1
ATOM 757 O O . VAL A 1 103 ? 60.239 31.522 46.479 1.00 12.82 103 VAL A O 1
ATOM 761 N N . ILE A 1 104 ? 59.315 29.856 45.293 1.00 14.69 104 ILE A N 1
ATOM 762 C CA . ILE A 1 104 ? 58.690 29.276 46.473 1.00 14.54 104 ILE A CA 1
ATOM 763 C C . ILE A 1 104 ? 59.753 28.855 47.482 1.00 15.57 104 ILE A C 1
ATOM 764 O O . ILE A 1 104 ? 59.687 29.231 48.653 1.00 16.42 104 ILE A O 1
ATOM 769 N N . GLU A 1 105 ? 60.744 28.088 47.030 1.00 16.74 105 GLU A N 1
ATOM 770 C CA . GLU A 1 105 ? 61.798 27.635 47.932 1.00 17.72 105 GLU A CA 1
ATOM 771 C C . GLU A 1 105 ? 62.658 28.768 48.485 1.00 17.72 105 GLU A C 1
ATOM 772 O O . GLU A 1 105 ? 63.139 28.691 49.621 1.00 15.91 105 GLU A O 1
ATOM 778 N N . ALA A 1 106 ? 62.833 29.831 47.708 1.00 16.88 106 ALA A N 1
ATOM 779 C CA . ALA A 1 106 ? 63.641 30.952 48.165 1.00 17.63 106 ALA A CA 1
ATOM 780 C C . ALA A 1 106 ? 62.966 31.644 49.346 1.00 18.58 106 ALA A C 1
ATOM 781 O O . ALA A 1 106 ? 63.626 32.299 50.151 1.00 17.09 106 ALA A O 1
ATOM 783 N N . ALA A 1 107 ? 61.647 31.496 49.453 1.00 17.04 107 ALA A N 1
ATOM 784 C CA . ALA A 1 107 ? 60.906 32.108 50.555 1.00 17.15 107 ALA A CA 1
ATOM 785 C C . ALA A 1 107 ? 60.840 31.144 51.738 1.00 16.86 107 ALA A C 1
ATOM 786 O O . ALA A 1 107 ? 60.161 31.405 52.731 1.00 18.17 107 ALA A O 1
ATOM 788 N N . GLY A 1 108 ? 61.540 30.022 51.628 1.00 17.71 108 GLY A N 1
ATOM 789 C CA . GLY A 1 108 ? 61.531 29.061 52.718 1.00 18.01 108 GLY A CA 1
ATOM 790 C C . GLY A 1 108 ? 60.259 28.230 52.785 1.00 18.43 108 GLY A C 1
ATOM 791 O O . GLY A 1 108 ? 59.906 27.716 53.845 1.00 17.85 108 GLY A O 1
ATOM 792 N N . LYS A 1 109 ? 59.569 28.088 51.659 1.00 17.19 109 LYS A N 1
ATOM 793 C CA . LYS A 1 109 ? 58.338 27.300 51.628 1.00 17.73 109 LYS A CA 1
ATOM 794 C C . LYS A 1 109 ? 58.481 26.084 50.705 1.00 15.17 109 LYS A C 1
ATOM 795 O O . LYS A 1 109 ? 59.304 26.080 49.790 1.00 15.97 109 LYS A O 1
ATOM 801 N N . GLU A 1 110 ? 57.682 25.045 50.942 1.00 14.15 110 GLU A N 1
ATOM 802 C CA . GLU A 1 110 ? 57.770 23.835 50.123 1.00 12.62 110 GLU A CA 1
ATOM 803 C C . GLU A 1 110 ? 57.031 23.913 48.781 1.00 13.73 110 GLU A C 1
ATOM 804 O O . GLU A 1 110 ? 55.885 24.376 48.711 1.00 13.30 110 GLU A O 1
ATOM 810 N N . ALA A 1 111 ? 57.699 23.461 47.718 1.00 13.19 111 ALA A N 1
ATOM 811 C CA . ALA A 1 111 ? 57.109 23.442 46.385 1.00 12.25 111 ALA A CA 1
ATOM 812 C C . ALA A 1 111 ? 56.753 21.997 46.071 1.00 14.05 111 ALA A C 1
ATOM 813 O O . ALA A 1 111 ? 57.561 21.099 46.300 1.00 13.94 111 ALA A O 1
ATOM 815 N N . LEU A 1 112 ? 55.547 21.778 45.553 1.00 13.53 112 LEU A N 1
ATOM 816 C CA . LEU A 1 112 ? 55.071 20.439 45.213 1.00 14.98 112 LEU A CA 1
ATOM 817 C C . LEU A 1 112 ? 54.728 20.324 43.730 1.00 15.70 112 LEU A C 1
ATOM 818 O O . LEU A 1 112 ? 53.952 21.116 43.197 1.00 15.34 112 LEU A O 1
ATOM 823 N N . LYS A 1 113 ? 55.287 19.315 43.069 1.00 16.63 113 LYS A N 1
ATOM 824 C CA . LYS A 1 113 ? 55.043 19.129 41.643 1.00 18.70 113 LYS A CA 1
ATOM 825 C C . LYS A 1 113 ? 53.633 18.708 41.253 1.00 17.83 113 LYS A C 1
ATOM 826 O O . LYS A 1 113 ? 53.043 17.796 41.841 1.00 16.33 113 LYS A O 1
ATOM 832 N N . SER A 1 114 ? 53.096 19.364 40.233 1.00 16.60 114 SER A N 1
ATOM 833 C CA . SER A 1 114 ? 51.782 18.991 39.742 1.00 15.35 114 SER A CA 1
ATOM 834 C C . SER A 1 114 ? 51.675 19.306 38.260 1.00 15.50 114 SER A C 1
ATOM 835 O O . SER A 1 114 ? 52.612 19.840 37.663 1.00 12.64 114 SER A O 1
ATOM 838 N N . TYR A 1 115 ? 50.542 18.957 37.659 1.00 15.30 115 TYR A N 1
ATOM 839 C CA . TYR A 1 115 ? 50.348 19.204 36.239 1.00 16.04 115 TYR A CA 1
ATOM 840 C C . TYR A 1 115 ? 48.913 18.927 35.844 1.00 15.49 115 TYR A C 1
ATOM 841 O O . TYR A 1 115 ? 48.113 18.435 36.642 1.00 14.10 115 TYR A O 1
ATOM 850 N N . ASN A 1 116 ? 48.606 19.261 34.595 1.00 14.61 116 ASN A N 1
ATOM 851 C CA . ASN A 1 116 ? 47.314 18.994 34.005 1.00 14.23 116 ASN A CA 1
ATOM 852 C C . ASN A 1 116 ? 47.639 18.558 32.590 1.00 13.92 116 ASN A C 1
ATOM 853 O O . ASN A 1 116 ? 48.616 19.007 31.998 1.00 11.06 116 ASN A O 1
ATOM 858 N N . GLN A 1 117 ? 46.834 17.661 32.055 1.00 15.72 117 GLN A N 1
ATOM 859 C CA . GLN A 1 117 ? 47.076 17.153 30.714 1.00 17.75 117 GLN A CA 1
ATOM 860 C C . GLN A 1 117 ? 45.742 17.138 29.994 1.00 16.72 117 GLN A C 1
ATOM 861 O O . GLN A 1 117 ? 44.714 16.905 30.615 1.00 16.95 117 GLN A O 1
ATOM 867 N N . THR A 1 118 ? 45.744 17.427 28.698 1.00 16.40 118 THR A N 1
ATOM 868 C CA . THR A 1 118 ? 44.504 17.392 27.942 1.00 17.08 118 THR A CA 1
ATOM 869 C C . THR A 1 118 ? 44.815 16.811 26.567 1.00 15.47 118 THR A C 1
ATOM 870 O O . THR A 1 118 ? 45.923 16.972 26.054 1.00 14.78 118 THR A O 1
ATOM 874 N N . ASP A 1 119 ? 43.843 16.117 25.985 1.00 12.93 119 ASP A N 1
ATOM 875 C CA . ASP A 1 119 ? 44.030 15.460 24.695 1.00 13.45 119 ASP A CA 1
ATOM 876 C C . ASP A 1 119 ? 44.004 16.300 23.425 1.00 14.26 119 ASP A C 1
ATOM 877 O O . ASP A 1 119 ? 44.700 15.978 22.461 1.00 14.94 119 ASP A O 1
ATOM 882 N N . PHE A 1 120 ? 43.217 17.369 23.417 1.00 12.25 120 PHE A N 1
ATOM 883 C CA . PHE A 1 120 ? 43.048 18.139 22.192 1.00 12.22 120 PHE A CA 1
ATOM 884 C C . PHE A 1 120 ? 43.351 19.617 22.237 1.00 12.63 120 PHE A C 1
ATOM 885 O O . PHE A 1 120 ? 42.520 20.410 22.674 1.00 12.02 120 PHE A O 1
ATOM 893 N N . VAL A 1 121 ? 44.531 19.978 21.752 1.00 13.15 121 VAL A N 1
ATOM 894 C CA . VAL A 1 121 ? 44.952 21.369 21.713 1.00 12.55 121 VAL A CA 1
ATOM 895 C C . VAL A 1 121 ? 45.500 21.661 20.325 1.00 14.36 121 VAL A C 1
ATOM 896 O O . VAL A 1 121 ? 46.212 20.841 19.735 1.00 13.51 121 VAL A O 1
ATOM 900 N N . LYS A 1 122 ? 45.157 22.834 19.810 1.00 12.57 122 LYS A N 1
ATOM 901 C CA . LYS A 1 122 ? 45.609 23.256 18.496 1.00 13.89 122 LYS A CA 1
ATOM 902 C C . LYS A 1 122 ? 45.381 24.754 18.420 1.00 12.51 122 LYS A C 1
ATOM 903 O O . LYS A 1 122 ? 44.316 25.241 18.804 1.00 11.52 122 LYS A O 1
ATOM 909 N N . ASP A 1 123 ? 46.382 25.471 17.920 1.00 11.90 123 ASP A N 1
ATOM 910 C CA . ASP A 1 123 ? 46.308 26.919 17.783 1.00 13.16 123 ASP A CA 1
ATOM 911 C C . ASP A 1 123 ? 45.874 27.628 19.060 1.00 12.37 123 ASP A C 1
ATOM 912 O O . ASP A 1 123 ? 45.117 28.598 19.010 1.00 11.12 123 ASP A O 1
ATOM 917 N N . ARG A 1 124 ? 46.358 27.133 20.199 1.00 11.22 124 ARG A N 1
ATOM 918 C CA . ARG A 1 124 ? 46.060 27.722 21.501 1.00 12.52 124 ARG A CA 1
ATOM 919 C C . ARG A 1 124 ? 44.578 27.686 21.874 1.00 13.15 124 ARG A C 1
ATOM 920 O O . ARG A 1 124 ? 44.044 28.611 22.496 1.00 12.32 124 ARG A O 1
ATOM 928 N N . VAL A 1 125 ? 43.930 26.596 21.475 1.00 13.42 125 VAL A N 1
ATOM 929 C CA . VAL A 1 125 ? 42.527 26.336 21.775 1.00 14.27 125 VAL A CA 1
ATOM 930 C C . VAL A 1 125 ? 42.489 24.903 22.310 1.00 12.96 125 VAL A C 1
ATOM 931 O O . VAL A 1 125 ? 43.073 23.996 21.716 1.00 12.27 125 VAL A O 1
ATOM 935 N N . ALA A 1 126 ? 41.848 24.698 23.453 1.00 12.06 126 ALA A N 1
ATOM 936 C CA . ALA A 1 126 ? 41.734 23.356 23.998 1.00 12.27 126 ALA A CA 1
ATOM 937 C C . ALA A 1 126 ? 40.288 22.915 23.835 1.00 12.76 126 ALA A C 1
ATOM 938 O O . ALA A 1 126 ? 39.365 23.713 23.998 1.00 12.24 126 ALA A O 1
ATOM 940 N N . ILE A 1 127 ? 40.087 21.648 23.495 1.00 11.52 127 ILE A N 1
ATOM 941 C CA . ILE A 1 127 ? 38.741 21.119 23.345 1.00 11.41 127 ILE A CA 1
ATOM 942 C C . ILE A 1 127 ? 38.599 19.897 24.230 1.00 12.45 127 ILE A C 1
ATOM 943 O O . ILE A 1 127 ? 39.419 18.979 24.177 1.00 11.69 127 ILE A O 1
ATOM 948 N N . GLU A 1 128 ? 37.570 19.906 25.068 1.00 13.39 128 GLU A N 1
ATOM 949 C CA . GLU A 1 128 ? 37.295 18.778 25.943 1.00 15.96 128 GLU A CA 1
ATOM 950 C C . GLU A 1 128 ? 35.984 18.163 25.467 1.00 15.45 128 GLU A C 1
ATOM 951 O O . GLU A 1 128 ? 34.990 18.868 25.299 1.00 15.73 128 GLU A O 1
ATOM 957 N N . VAL A 1 129 ? 35.988 16.858 25.218 1.00 15.26 129 VAL A N 1
ATOM 958 C CA . VAL A 1 129 ? 34.777 16.157 24.803 1.00 17.37 129 VAL A CA 1
ATOM 959 C C . VAL A 1 129 ? 34.401 15.400 26.065 1.00 18.58 129 VAL A C 1
ATOM 960 O O . VAL A 1 129 ? 35.106 14.472 26.457 1.00 17.33 129 VAL A O 1
ATOM 964 N N . GLN A 1 130 ? 33.300 15.782 26.702 1.00 20.42 130 GLN A N 1
ATOM 965 C CA . GLN A 1 130 ? 32.920 15.143 27.960 1.00 23.37 130 GLN A CA 1
ATOM 966 C C . GLN A 1 130 ? 31.621 14.369 28.024 1.00 24.31 130 GLN A C 1
ATOM 967 O O . GLN A 1 130 ? 30.531 14.944 27.960 1.00 22.84 130 GLN A O 1
ATOM 973 N N . PHE A 1 131 ? 31.757 13.058 28.175 1.00 25.38 131 PHE A N 1
ATOM 974 C CA . PHE A 1 131 ? 30.618 12.159 28.302 1.00 27.32 131 PHE A CA 1
ATOM 975 C C . PHE A 1 131 ? 30.824 11.399 29.604 1.00 29.39 131 PHE A C 1
ATOM 976 O O . PHE A 1 131 ? 30.489 10.220 29.715 1.00 30.71 131 PHE A O 1
ATOM 984 N 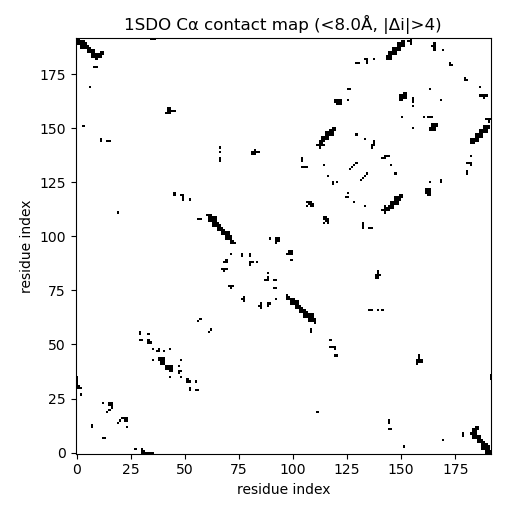N . GLY A 1 132 ? 31.376 12.096 30.594 1.00 31.90 132 GLY A N 1
ATOM 985 C CA . GLY A 1 132 ? 31.646 11.478 31.880 1.00 32.81 132 GLY A CA 1
ATOM 986 C C . GLY A 1 132 ? 30.673 11.822 32.988 1.00 33.39 132 GLY A C 1
ATOM 987 O O . GLY A 1 132 ? 29.624 12.426 32.753 1.00 34.02 132 GLY A O 1
ATOM 988 N N . LYS A 1 133 ? 31.034 11.428 34.207 1.00 34.35 133 LYS A N 1
ATOM 989 C CA . LYS A 1 133 ? 30.212 11.669 35.386 1.00 33.93 133 LYS A CA 1
ATOM 990 C C . LYS A 1 133 ? 30.188 13.139 35.795 1.00 33.76 133 LYS A C 1
ATOM 991 O O . LYS A 1 133 ? 31.087 13.909 35.459 1.00 34.31 133 LYS A O 1
ATOM 997 N N . TYR A 1 134 ? 29.157 13.498 36.551 1.00 33.75 134 TYR A N 1
ATOM 998 C CA . TYR A 1 134 ? 28.916 14.863 37.016 1.00 32.44 134 TYR A CA 1
ATOM 999 C C . TYR A 1 134 ? 30.082 15.718 37.519 1.00 30.77 134 TYR A C 1
ATOM 1000 O O . TYR A 1 134 ? 30.052 16.936 37.368 1.00 31.78 134 TYR A O 1
ATOM 1009 N N . SER A 1 135 ? 31.107 15.111 38.106 1.00 28.10 135 SER A N 1
ATOM 1010 C CA . SER A 1 135 ? 32.213 15.905 38.647 1.00 24.32 135 SER A CA 1
ATOM 1011 C C . SER A 1 135 ? 33.314 16.300 37.670 1.00 24.63 135 SER A C 1
ATOM 1012 O O . SER A 1 135 ? 34.082 17.231 37.934 1.00 23.29 135 SER A O 1
ATOM 1015 N N . PHE A 1 136 ? 33.387 15.614 36.537 1.00 22.56 136 PHE A N 1
ATOM 1016 C CA . PHE A 1 136 ? 34.440 15.883 35.568 1.00 22.12 136 PHE A CA 1
ATOM 1017 C C . PHE A 1 136 ? 34.364 17.160 34.753 1.00 21.12 136 PHE A C 1
ATOM 1018 O O . PHE A 1 136 ? 35.409 17.701 34.378 1.00 21.34 136 PHE A O 1
ATOM 1026 N N . VAL A 1 137 ? 33.158 17.651 34.478 1.00 17.53 137 VAL A N 1
ATOM 1027 C CA . VAL A 1 137 ? 33.027 18.894 33.724 1.00 18.37 137 VAL A CA 1
ATOM 1028 C C . VAL A 1 137 ? 33.499 20.049 34.597 1.00 16.68 137 VAL A C 1
ATOM 1029 O O . VAL A 1 137 ? 34.230 20.927 34.139 1.00 15.29 137 VAL A O 1
ATOM 1033 N N . ALA A 1 138 ? 33.082 20.043 35.862 1.00 17.24 138 ALA A N 1
ATOM 1034 C CA . ALA A 1 138 ? 33.479 21.101 36.786 1.00 16.33 138 ALA A CA 1
ATOM 1035 C C . ALA A 1 138 ? 35.001 21.167 36.800 1.00 16.76 138 ALA A C 1
ATOM 1036 O O . ALA A 1 138 ? 35.592 22.252 36.737 1.00 15.11 138 ALA A O 1
ATOM 1038 N N . TYR A 1 139 ? 35.636 19.998 36.869 1.00 15.75 139 TYR A N 1
ATOM 1039 C CA . TYR A 1 139 ? 37.090 19.945 36.890 1.00 15.56 139 TYR A CA 1
ATOM 1040 C C . TYR A 1 139 ? 37.685 20.496 35.591 1.00 14.85 139 TYR A C 1
ATOM 1041 O O . TYR A 1 139 ? 38.672 21.237 35.630 1.00 13.47 139 TYR A O 1
ATOM 1050 N N . ASP A 1 140 ? 37.100 20.136 34.445 1.00 15.59 140 ASP A N 1
ATOM 1051 C CA . ASP A 1 140 ? 37.576 20.647 33.151 1.00 17.48 140 ASP A CA 1
ATOM 1052 C C . ASP A 1 140 ? 37.521 22.169 33.082 1.00 18.26 140 ASP A C 1
ATOM 1053 O O . ASP A 1 140 ? 38.475 22.825 32.660 1.00 19.88 140 ASP A O 1
ATOM 1058 N N . LEU A 1 141 ? 36.374 22.729 33.453 1.00 19.11 141 LEU A N 1
ATOM 1059 C CA . LEU A 1 141 ? 36.183 24.174 33.376 1.00 18.63 141 LEU A CA 1
ATOM 1060 C C . LEU A 1 141 ? 37.010 25.003 34.349 1.00 19.78 141 LEU A C 1
ATOM 1061 O O . LEU A 1 141 ? 37.747 25.906 33.931 1.00 19.69 141 LEU A O 1
ATOM 1066 N N . PHE A 1 142 ? 36.921 24.687 35.640 1.00 18.53 142 PHE A N 1
ATOM 1067 C CA . PHE A 1 142 ? 37.641 25.462 36.645 1.00 18.65 142 PHE A CA 1
ATOM 1068 C C . PHE A 1 142 ? 39.090 25.094 36.925 1.00 18.44 142 PHE A C 1
ATOM 1069 O O . PHE A 1 142 ? 39.836 25.907 37.467 1.00 18.60 142 PHE A O 1
ATOM 1077 N N . VAL A 1 143 ? 39.512 23.891 36.561 1.00 17.57 143 VAL A N 1
ATOM 1078 C CA . VAL A 1 143 ? 40.899 23.539 36.809 1.00 17.28 143 VAL A CA 1
ATOM 1079 C C . VAL A 1 143 ? 41.699 23.323 35.532 1.00 17.76 143 VAL A C 1
ATOM 1080 O O . VAL A 1 143 ? 42.715 23.984 35.319 1.00 16.92 143 VAL A O 1
ATOM 1084 N N . LYS A 1 144 ? 41.251 22.408 34.680 1.00 17.85 144 LYS A N 1
ATOM 1085 C CA . LYS A 1 144 ? 41.976 22.128 33.447 1.00 16.78 144 LYS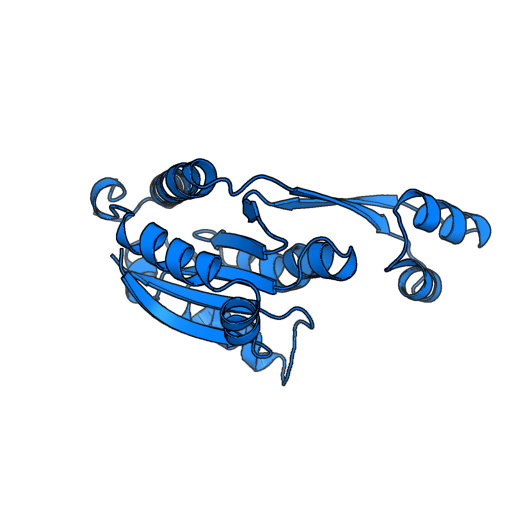 A CA 1
ATOM 1086 C C . LYS A 1 144 ? 42.134 23.326 32.516 1.00 15.50 144 LYS A C 1
ATOM 1087 O O . LYS A 1 144 ? 43.258 23.771 32.257 1.00 14.28 144 LYS A O 1
ATOM 1093 N N . HIS A 1 145 ? 41.020 23.834 31.993 1.00 15.62 145 HIS A N 1
ATOM 1094 C CA . HIS A 1 145 ? 41.075 24.982 31.085 1.00 15.27 145 HIS A CA 1
ATOM 1095 C C . HIS A 1 145 ? 41.799 26.155 31.734 1.00 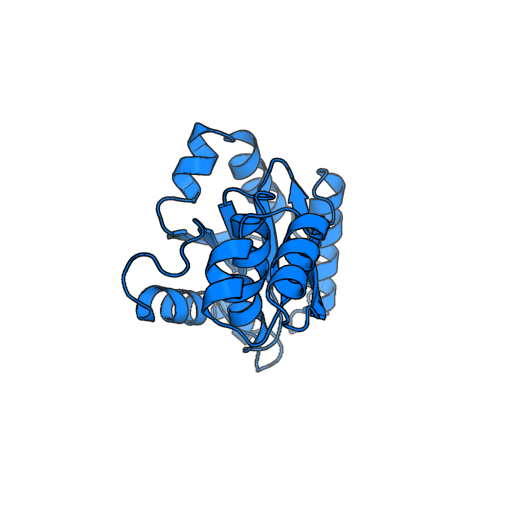14.19 145 HIS A C 1
ATOM 1096 O O . HIS A 1 145 ? 42.608 26.816 31.093 1.00 12.77 145 HIS A O 1
ATOM 1103 N N . MET A 1 146 ? 41.511 26.413 33.008 1.00 14.92 146 MET A N 1
ATOM 1104 C CA . MET A 1 146 ? 42.173 27.509 33.713 1.00 13.22 146 MET A CA 1
ATOM 1105 C C . MET A 1 146 ? 43.684 27.294 33.826 1.00 13.72 146 MET A C 1
ATOM 1106 O O . MET A 1 146 ? 44.464 28.240 33.688 1.00 11.35 146 MET A O 1
ATOM 1111 N N . ALA A 1 147 ? 44.108 26.055 34.074 1.00 13.53 147 ALA A N 1
ATOM 1112 C CA . ALA A 1 147 ? 45.540 25.756 34.178 1.00 13.99 147 ALA A CA 1
ATOM 1113 C C . ALA A 1 147 ? 46.262 26.091 32.867 1.00 13.14 147 ALA A C 1
ATOM 1114 O O . ALA A 1 147 ? 47.290 26.774 32.863 1.00 11.04 147 ALA A O 1
ATOM 1116 N N . PHE A 1 148 ? 45.725 25.617 31.750 1.00 13.07 148 PHE A N 1
ATOM 1117 C CA . PHE A 1 148 ? 46.351 25.883 30.463 1.00 14.07 148 PHE A CA 1
ATOM 1118 C C . PHE A 1 148 ? 46.313 27.361 30.099 1.00 13.49 148 PHE A C 1
ATOM 1119 O O . PHE A 1 148 ? 47.225 27.871 29.451 1.00 13.59 148 PHE A O 1
ATOM 1127 N N . TYR A 1 149 ? 45.260 28.044 30.532 1.00 12.28 149 TYR A N 1
ATOM 1128 C CA . TYR A 1 149 ? 45.093 29.475 30.270 1.00 13.52 149 TYR A CA 1
ATOM 1129 C C . TYR A 1 149 ? 46.111 30.305 31.045 1.00 15.64 149 TYR A C 1
ATOM 1130 O O . TYR A 1 149 ? 46.830 31.136 30.471 1.00 13.38 149 TYR A O 1
ATOM 1139 N N . VAL A 1 150 ? 46.164 30.084 32.354 1.00 13.64 150 VAL A N 1
ATOM 1140 C CA . VAL A 1 150 ? 47.091 30.802 33.212 1.00 15.94 150 VAL A CA 1
ATOM 1141 C C . VAL A 1 150 ? 48.541 30.480 32.844 1.00 16.41 150 VAL A C 1
ATOM 1142 O O . VAL A 1 150 ? 49.429 31.318 32.993 1.00 15.04 150 VAL A O 1
ATOM 1146 N N . SER A 1 151 ? 48.783 29.273 32.342 1.00 16.24 151 SER A N 1
ATOM 1147 C CA . SER A 1 151 ? 50.138 28.900 31.958 1.00 16.27 151 SER A CA 1
ATOM 1148 C C . SER A 1 151 ? 50.495 29.376 30.543 1.00 17.02 151 SER A C 1
ATOM 1149 O O . SER A 1 151 ? 51.564 29.059 30.026 1.00 16.97 151 SER A O 1
ATOM 1152 N N . ASP A 1 152 ? 49.589 30.138 29.931 1.00 15.47 152 ASP A N 1
ATOM 1153 C CA . ASP A 1 152 ? 49.809 30.717 28.596 1.00 16.74 152 ASP A CA 1
ATOM 1154 C C . ASP A 1 152 ? 49.918 29.686 27.462 1.00 16.72 152 ASP A C 1
ATOM 1155 O O . ASP A 1 152 ? 50.704 29.848 26.527 1.00 18.09 152 ASP A O 1
ATOM 1160 N N . LYS A 1 153 ? 49.102 28.634 27.541 1.00 15.94 153 LYS A N 1
ATOM 1161 C CA . LYS A 1 153 ? 49.086 27.577 26.531 1.00 14.81 153 LYS A CA 1
ATOM 1162 C C . LYS A 1 153 ? 47.852 27.702 25.633 1.00 14.39 153 LYS A C 1
ATOM 1163 O O . LYS A 1 153 ? 47.870 27.273 24.479 1.00 12.55 153 LYS A O 1
ATOM 1169 N N . ILE A 1 154 ? 46.772 28.269 26.165 1.00 13.72 154 ILE A N 1
ATOM 1170 C CA . ILE A 1 154 ? 45.551 28.459 25.375 1.00 14.62 154 ILE A CA 1
ATOM 1171 C C . ILE A 1 154 ? 44.945 29.827 25.665 1.00 14.98 154 ILE A C 1
ATOM 1172 O O . ILE A 1 154 ? 45.197 30.412 26.720 1.00 13.07 154 ILE A O 1
ATOM 1177 N N . ASP A 1 155 ? 44.145 30.324 24.724 1.00 14.26 155 ASP A N 1
ATOM 1178 C CA . ASP A 1 155 ? 43.478 31.616 24.877 1.00 14.95 155 ASP A CA 1
ATOM 1179 C C . ASP A 1 155 ? 41.977 31.413 25.059 1.00 15.01 155 ASP A C 1
ATOM 1180 O O . ASP A 1 155 ? 41.272 32.307 25.546 1.00 13.54 155 ASP A O 1
ATOM 1185 N N . VAL A 1 156 ? 41.492 30.241 24.653 1.00 13.96 156 VAL A N 1
ATOM 1186 C CA . VAL A 1 156 ? 40.074 29.905 24.763 1.00 13.67 156 VAL A CA 1
ATOM 1187 C C . VAL A 1 156 ? 39.926 28.398 24.912 1.00 13.89 156 VAL A C 1
ATOM 1188 O O . VAL A 1 156 ? 40.731 27.627 24.377 1.00 14.00 156 VAL A O 1
ATOM 1192 N N . GLY A 1 157 ? 38.898 27.992 25.647 1.00 13.40 157 GLY A N 1
ATOM 1193 C CA . GLY A 1 157 ? 38.631 26.583 25.849 1.00 11.60 157 GLY A CA 1
ATOM 1194 C C . GLY A 1 157 ? 37.268 26.256 25.271 1.00 13.17 157 GLY A C 1
ATOM 1195 O O . GLY A 1 157 ? 36.401 27.121 25.178 1.00 14.01 157 GLY A O 1
ATOM 1196 N N . VAL A 1 158 ? 37.082 25.007 24.866 1.00 13.63 158 VAL A N 1
ATOM 1197 C CA . VAL A 1 158 ? 35.820 24.554 24.304 1.00 12.59 158 VAL A CA 1
ATOM 1198 C C . VAL A 1 158 ? 35.411 23.286 25.051 1.00 11.87 158 VAL A C 1
ATOM 1199 O O . VAL A 1 158 ? 36.244 22.420 25.322 1.00 11.73 158 VAL A O 1
ATOM 1203 N N . GLU A 1 159 ? 34.134 23.198 25.408 1.00 12.59 159 GLU A N 1
ATOM 1204 C CA . GLU A 1 159 ? 33.605 22.036 26.115 1.00 14.83 159 GLU A CA 1
ATOM 1205 C C . GLU A 1 159 ? 32.439 21.499 25.284 1.00 15.22 159 GLU A C 1
ATOM 1206 O O . GLU A 1 159 ? 31.450 22.197 25.061 1.00 15.48 159 GLU A O 1
ATOM 1212 N N . ILE A 1 160 ? 32.575 20.271 24.796 1.00 13.32 160 ILE A N 1
ATOM 1213 C CA . ILE A 1 160 ? 31.533 19.646 23.993 1.00 13.53 160 ILE A CA 1
ATOM 1214 C C . ILE A 1 160 ? 30.779 18.690 24.905 1.00 12.77 160 ILE A C 1
ATOM 1215 O O . ILE A 1 160 ? 31.356 17.755 25.461 1.00 13.43 160 ILE A O 1
ATOM 1220 N N . LEU A 1 161 ? 29.484 18.940 25.056 1.00 13.05 161 LEU A N 1
ATOM 1221 C CA . LEU A 1 161 ? 28.647 18.145 25.939 1.00 13.6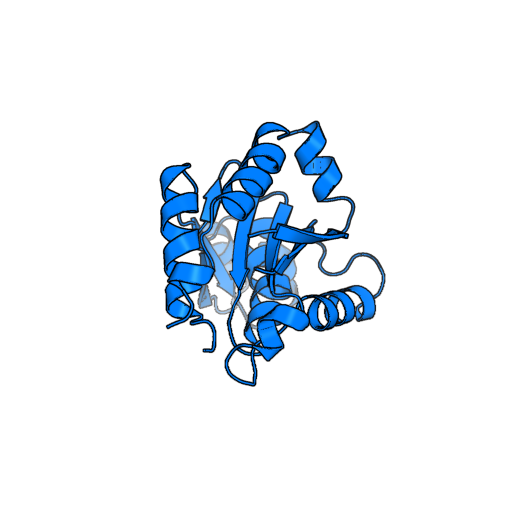0 161 LEU A CA 1
ATOM 1222 C C . LEU A 1 161 ? 27.358 17.687 25.285 1.00 13.08 161 LEU A C 1
ATOM 1223 O O . LEU A 1 161 ? 26.861 18.316 24.345 1.00 11.97 161 LEU A O 1
ATOM 1228 N N . PRO A 1 162 ? 26.791 16.576 25.781 1.00 13.03 162 PRO A N 1
ATOM 1229 C CA . PRO A 1 162 ? 25.538 16.084 25.210 1.00 12.62 162 PRO A CA 1
ATOM 1230 C C . PRO A 1 162 ? 24.379 16.862 25.812 1.00 13.56 162 PRO A C 1
ATOM 1231 O O . PRO A 1 162 ? 24.408 17.200 26.997 1.00 14.17 162 PRO A O 1
ATOM 1235 N N . MET A 1 163 ? 23.367 17.162 25.001 1.00 13.77 163 MET A N 1
ATOM 1236 C CA . MET A 1 163 ? 22.184 17.835 25.518 1.00 13.75 163 MET A CA 1
ATOM 1237 C C . MET A 1 163 ? 21.505 16.758 26.368 1.00 14.55 163 MET A C 1
ATOM 1238 O O . MET A 1 163 ? 21.831 15.567 26.244 1.00 12.92 163 MET A O 1
ATOM 1243 N N . LYS A 1 164 ? 20.581 17.169 27.231 1.00 13.83 164 LYS A N 1
ATOM 1244 C CA . LYS A 1 164 ? 19.848 16.236 28.072 1.00 16.06 164 LYS A CA 1
ATOM 1245 C C . LYS A 1 164 ? 19.173 15.173 27.193 1.00 14.97 164 LYS A C 1
ATOM 1246 O O . LYS A 1 164 ? 19.127 14.000 27.549 1.00 13.93 164 LYS A O 1
ATOM 1252 N N . GLU A 1 165 ? 18.670 15.577 26.033 1.00 15.46 165 GLU A N 1
ATOM 1253 C CA . GLU A 1 165 ? 17.994 14.619 25.160 1.00 17.29 165 GLU A CA 1
ATOM 1254 C C . GLU A 1 165 ? 18.904 13.453 24.747 1.00 17.94 165 GLU A C 1
ATOM 1255 O O . GLU A 1 165 ? 18.420 12.372 24.404 1.00 16.82 165 GLU A O 1
ATOM 1261 N N . LEU A 1 166 ? 20.217 13.669 24.788 1.00 16.57 166 LEU A N 1
ATOM 1262 C CA . LEU A 1 166 ? 21.170 12.616 24.456 1.00 16.20 166 LEU A CA 1
ATOM 1263 C C . LEU A 1 166 ? 21.651 11.922 25.726 1.00 15.94 166 LEU A C 1
ATOM 1264 O O . LEU A 1 166 ? 21.747 10.690 25.778 1.00 16.58 166 LEU A O 1
ATOM 1269 N N . SER A 1 167 ? 21.946 12.702 26.761 1.00 15.55 167 SER A N 1
ATOM 1270 C CA . SER A 1 167 ? 22.430 12.111 28.004 1.00 16.36 167 SER A CA 1
ATOM 1271 C C . SER A 1 167 ? 21.400 11.180 28.625 1.00 17.26 167 SER A C 1
ATOM 1272 O O . SER A 1 167 ? 21.761 10.219 29.300 1.00 17.24 167 SER A O 1
ATOM 1275 N N . LYS A 1 168 ? 20.121 11.454 28.394 1.00 17.66 168 LYS A N 1
ATOM 1276 C CA . LYS A 1 168 ? 19.073 10.605 28.951 1.00 20.80 168 LYS A CA 1
ATOM 1277 C C . LYS A 1 168 ? 19.034 9.266 28.218 1.00 20.91 168 LYS A C 1
ATOM 1278 O O . LYS A 1 168 ? 18.387 8.332 28.673 1.00 19.28 168 LYS A O 1
ATOM 1284 N N . GLU A 1 169 ? 19.726 9.184 27.084 1.00 21.58 169 GLU A N 1
ATOM 1285 C CA . GLU A 1 169 ? 19.783 7.949 26.306 1.00 23.48 169 GLU A CA 1
ATOM 1286 C C . GLU A 1 169 ? 21.149 7.293 26.509 1.00 24.42 169 GLU A C 1
ATOM 1287 O O . GLU A 1 169 ? 21.614 6.493 25.685 1.00 24.55 169 GLU A O 1
ATOM 1293 N N . MET A 1 170 ? 21.787 7.652 27.618 1.00 24.26 170 MET A N 1
ATOM 1294 C CA . MET A 1 170 ? 23.091 7.118 27.988 1.00 26.05 170 MET A CA 1
ATOM 1295 C C . MET A 1 170 ? 23.007 6.747 29.465 1.00 29.26 170 MET A C 1
ATOM 1296 O O . MET A 1 170 ? 22.006 7.028 30.131 1.00 29.39 170 MET A O 1
ATOM 1301 N N . SER A 1 171 ? 24.059 6.119 29.975 1.00 32.51 171 SER A N 1
ATOM 1302 C CA . SER A 1 171 ? 24.112 5.719 31.375 1.00 35.90 171 SER A CA 1
ATOM 1303 C C . SER A 1 171 ? 23.775 6.876 32.310 1.00 36.70 171 SER A C 1
ATOM 1304 O O . SER A 1 171 ? 24.148 8.020 32.051 1.00 39.00 171 SER A O 1
ATOM 1307 N N . SER A 1 172 ? 23.073 6.577 33.399 1.00 37.18 172 SER A N 1
ATOM 1308 C CA . SER A 1 172 ? 22.714 7.609 34.369 1.00 37.09 172 SER A CA 1
ATOM 1309 C C . SER A 1 172 ? 23.979 8.196 34.981 1.00 36.22 172 SER A C 1
ATOM 1310 O O . SER A 1 172 ? 24.978 7.496 35.145 1.00 37.79 172 SER A O 1
ATOM 1313 N N . GLY A 1 173 ? 23.939 9.482 35.309 1.00 34.69 173 GLY A N 1
ATOM 1314 C CA . GLY A 1 173 ? 25.096 10.119 35.913 1.00 33.51 173 GLY A CA 1
ATOM 1315 C C . GLY A 1 173 ? 25.949 10.940 34.964 1.00 32.11 173 GLY A C 1
ATOM 1316 O O . GLY A 1 173 ? 26.910 11.581 35.388 1.00 32.94 173 GLY A O 1
ATOM 1317 N N . ILE A 1 174 ? 25.614 10.922 33.680 1.00 29.67 174 ILE A N 1
ATOM 1318 C CA . ILE A 1 174 ? 26.376 11.692 32.706 1.00 27.18 174 ILE A CA 1
ATOM 1319 C C . ILE A 1 174 ? 25.859 13.132 32.704 1.00 25.65 174 ILE A C 1
ATOM 1320 O O . ILE A 1 174 ? 24.660 13.366 32.587 1.00 25.13 174 ILE A O 1
ATOM 1325 N N . SER A 1 175 ? 26.765 14.093 32.853 1.00 22.91 175 SER A N 1
ATOM 1326 C CA . SER A 1 175 ? 26.376 15.497 32.872 1.00 22.18 175 SER A CA 1
ATOM 1327 C C . SER A 1 175 ? 25.891 15.926 31.490 1.00 19.46 175 SER A C 1
ATOM 1328 O O . SER A 1 175 ? 26.291 15.359 30.478 1.00 17.38 175 SER A O 1
ATOM 1331 N N . TYR A 1 176 ? 25.028 16.931 31.448 1.00 17.94 176 TYR A N 1
ATOM 1332 C CA . TYR A 1 176 ? 24.487 17.389 30.173 1.00 16.02 176 TYR A CA 1
ATOM 1333 C C . TYR A 1 176 ? 24.627 18.896 30.021 1.00 15.37 176 TYR A C 1
ATOM 1334 O O . TYR A 1 176 ? 24.834 19.615 31.004 1.00 14.62 176 TYR A O 1
ATOM 1343 N N . TYR A 1 177 ? 24.513 19.364 28.784 1.00 14.21 177 TYR A N 1
ATOM 1344 C CA . TYR A 1 177 ? 24.653 20.777 28.471 1.00 13.28 177 TYR A CA 1
ATOM 1345 C C . TYR A 1 177 ? 23.885 21.736 29.381 1.00 13.34 177 TYR A C 1
ATOM 1346 O O . TYR A 1 177 ? 24.469 22.658 29.949 1.00 11.47 177 TYR A O 1
ATOM 1355 N N . GLU A 1 178 ? 22.577 21.535 29.511 1.00 12.27 178 GLU A N 1
ATOM 1356 C CA . GLU A 1 178 ? 21.771 22.439 30.327 1.00 12.49 178 GLU A CA 1
ATOM 1357 C C . GLU A 1 178 ? 22.253 22.543 31.774 1.00 12.30 178 GLU A C 1
ATOM 1358 O O . GLU A 1 178 ? 22.274 23.629 32.355 1.00 12.02 178 GLU A O 1
ATOM 1364 N N . GLY A 1 179 ? 22.639 21.412 32.349 1.00 11.88 179 GLY A N 1
ATOM 1365 C CA . GLY A 1 179 ? 23.120 21.412 33.719 1.00 13.43 179 GLY A CA 1
ATOM 1366 C C . GLY A 1 179 ? 24.452 22.118 33.888 1.00 13.76 179 GLY A C 1
ATOM 1367 O O . GLY A 1 179 ? 24.660 22.844 34.867 1.00 12.57 179 GLY A O 1
ATOM 1368 N N . GLU A 1 180 ? 25.364 21.919 32.939 1.00 12.77 180 GLU A N 1
ATOM 1369 C CA . GLU A 1 180 ? 26.672 22.547 33.038 1.00 13.52 180 GLU A CA 1
ATOM 1370 C C . GLU A 1 180 ? 26.620 24.035 32.714 1.00 13.98 180 GLU A C 1
ATOM 1371 O O . GLU A 1 180 ? 27.378 24.809 33.295 1.00 12.70 180 GLU A O 1
ATOM 1377 N N . LEU A 1 181 ? 25.741 24.437 31.793 1.00 13.06 181 LEU A N 1
ATOM 1378 C CA . LEU A 1 181 ? 25.585 25.865 31.471 1.00 13.23 181 LEU A CA 1
ATOM 1379 C C . LEU A 1 181 ? 25.102 26.569 32.749 1.00 13.64 181 LEU A C 1
ATOM 1380 O O . LEU A 1 181 ? 25.531 27.686 33.078 1.00 12.49 181 LEU A O 1
ATOM 1385 N N . TYR A 1 182 ? 24.199 25.907 33.465 1.00 12.73 182 TYR A N 1
ATOM 1386 C CA . TYR A 1 182 ? 23.674 26.444 34.715 1.00 12.69 182 TYR A CA 1
ATOM 1387 C C . TYR A 1 182 ? 24.814 26.604 35.719 1.00 13.28 182 TYR A C 1
ATOM 1388 O O . TYR A 1 182 ? 24.931 27.636 36.377 1.00 13.15 182 TYR A O 1
ATOM 1397 N N . ASN A 1 183 ? 25.653 25.577 35.844 1.00 14.58 183 ASN A N 1
ATOM 1398 C CA . ASN A 1 183 ? 26.763 25.637 36.796 1.00 13.90 183 ASN A CA 1
ATOM 1399 C C . ASN A 1 183 ? 27.716 26.789 36.522 1.00 14.47 183 ASN A C 1
ATOM 1400 O O . ASN A 1 183 ? 28.323 27.336 37.449 1.00 15.62 183 ASN A O 1
ATOM 1405 N N . VAL A 1 184 ? 27.846 27.161 35.253 1.00 13.93 184 VAL A N 1
ATOM 1406 C CA . VAL A 1 184 ? 28.728 28.257 34.877 1.00 13.65 184 VAL A CA 1
ATOM 1407 C C . VAL A 1 184 ? 28.097 29.612 35.170 1.00 13.52 184 VAL A C 1
ATOM 1408 O O . VAL A 1 184 ? 28.708 30.455 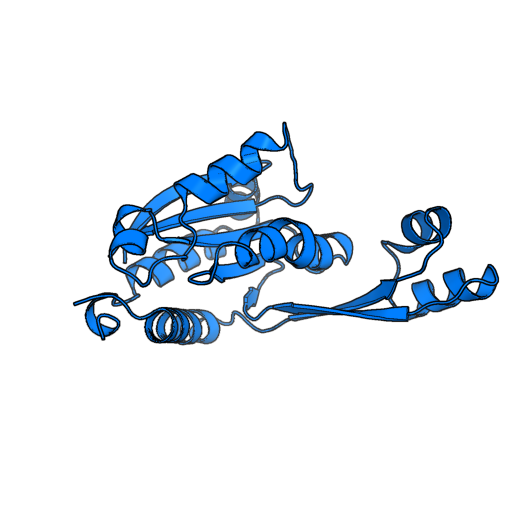35.826 1.00 13.09 184 VAL A O 1
ATOM 1412 N N . ILE A 1 185 ? 26.873 29.819 34.694 1.00 13.48 185 ILE A N 1
ATOM 1413 C CA . ILE A 1 185 ? 26.194 31.089 34.910 1.00 13.20 185 ILE A CA 1
ATOM 1414 C C . ILE A 1 185 ? 25.886 31.342 36.390 1.00 14.29 185 ILE A C 1
ATOM 1415 O O . ILE A 1 185 ? 25.847 32.501 36.829 1.00 14.19 185 ILE A O 1
ATOM 1420 N N . ARG A 1 186 ? 25.701 30.272 37.160 1.00 14.12 186 ARG A N 1
ATOM 1421 C CA . ARG A 1 186 ? 25.423 30.399 38.595 1.00 15.68 186 ARG A CA 1
ATOM 1422 C C . ARG A 1 186 ? 26.604 31.027 39.337 1.00 15.41 186 ARG A C 1
ATOM 1423 O O . ARG A 1 186 ? 26.446 31.537 40.451 1.00 12.87 186 ARG A O 1
ATOM 1431 N N . GLN A 1 187 ? 27.788 30.975 38.732 1.00 15.74 187 GLN A N 1
ATOM 1432 C CA . GLN A 1 187 ? 28.989 31.553 39.352 1.00 16.98 187 GLN A CA 1
ATOM 1433 C C . GLN A 1 187 ? 28.928 33.071 39.427 1.00 18.81 187 GLN A C 1
ATOM 1434 O O . GLN A 1 187 ? 29.585 33.693 40.268 1.00 16.89 187 GLN A O 1
ATOM 1440 N N . GLY A 1 188 ? 28.146 33.667 38.538 1.00 18.98 188 GLY A N 1
ATOM 1441 C CA . GLY A 1 188 ? 28.080 35.112 38.486 1.00 22.45 188 GLY A CA 1
ATOM 1442 C C . GLY A 1 188 ? 28.807 35.470 37.206 1.00 25.15 188 GLY A C 1
ATOM 1443 O O . GLY A 1 188 ? 29.343 34.584 36.533 1.00 26.70 188 GLY A O 1
ATOM 1444 N N . ARG A 1 189 ? 28.858 36.750 36.871 1.00 25.80 189 ARG A N 1
ATOM 1445 C CA . ARG A 1 189 ? 29.500 37.187 35.637 1.00 28.69 189 ARG A CA 1
ATOM 1446 C C . ARG A 1 189 ? 30.997 36.864 35.483 1.00 30.27 189 ARG A C 1
ATOM 1447 O O . ARG A 1 189 ? 31.795 37.054 36.406 1.00 29.76 189 ARG A O 1
ATOM 1455 N N . GLY A 1 190 ? 31.363 36.361 34.306 1.00 30.09 190 GLY A N 1
ATOM 1456 C CA . GLY A 1 190 ? 32.759 36.067 34.009 1.00 31.80 190 GLY A CA 1
ATOM 1457 C C . GLY A 1 190 ? 33.561 35.058 34.813 1.00 31.69 190 GLY A C 1
ATOM 1458 O O . GLY A 1 190 ? 34.746 35.274 35.068 1.00 32.74 190 GLY A O 1
ATOM 1459 N N . VAL A 1 191 ? 32.938 33.956 35.206 1.00 31.45 191 VAL A N 1
ATOM 1460 C CA . VAL A 1 191 ? 33.635 32.915 35.951 1.00 30.80 191 VAL A CA 1
ATOM 1461 C C . VAL A 1 191 ? 33.387 31.565 35.280 1.00 32.74 191 VAL A C 1
ATOM 1462 O O . VAL A 1 191 ? 32.238 31.185 35.053 1.00 36.85 191 VAL A O 1
ATOM 1466 N N . PRO A 1 192 ? 34.460 30.815 34.965 1.00 32.28 192 PRO A N 1
ATOM 1467 C CA . PRO A 1 192 ? 35.880 31.121 35.184 1.00 31.92 192 PRO A CA 1
ATOM 1468 C C . PRO A 1 192 ? 36.420 32.252 34.312 1.00 29.38 192 PRO A C 1
ATOM 1469 O O . PRO A 1 192 ? 35.775 32.669 33.360 1.00 33.59 192 PRO A O 1
ATOM 1473 N N . ALA A 1 193 ? 37.614 32.733 34.650 1.00 25.86 193 ALA A N 1
ATOM 1474 C CA . ALA A 1 193 ? 38.254 33.821 33.912 1.00 22.81 193 ALA A CA 1
ATOM 1475 C C . ALA A 1 193 ? 38.672 33.445 32.488 1.00 20.85 193 ALA A C 1
ATOM 1476 O O . ALA A 1 193 ? 38.951 34.322 31.671 1.00 21.23 193 ALA A O 1
ATOM 1478 N N . VAL A 1 194 ? 38.723 32.154 32.179 1.00 16.93 194 VAL A N 1
ATOM 1479 C CA . VAL A 1 194 ? 39.122 31.734 30.832 1.00 14.89 194 VAL A CA 1
ATOM 1480 C C . VAL A 1 194 ? 37.949 31.799 29.833 1.00 14.01 194 VAL A C 1
ATOM 1481 O O . VAL A 1 194 ? 36.858 31.289 30.105 1.00 13.13 194 VAL A O 1
ATOM 1485 N N . PRO A 1 195 ? 38.146 32.458 28.680 1.00 13.44 195 PRO A N 1
ATOM 1486 C CA . PRO A 1 195 ? 37.035 32.514 27.723 1.00 13.50 195 PRO A CA 1
ATOM 1487 C C . PRO A 1 195 ? 36.705 31.088 27.257 1.00 12.22 195 PRO A C 1
ATOM 1488 O O . PRO A 1 195 ? 37.605 30.275 27.057 1.00 12.23 195 PRO A O 1
ATOM 1492 N N . LEU A 1 196 ? 35.423 30.797 27.067 1.00 12.39 196 LEU A N 1
ATOM 1493 C CA . LEU A 1 196 ? 35.007 29.460 26.663 1.00 11.44 196 LEU A CA 1
ATOM 1494 C C . LEU A 1 196 ? 33.867 29.434 25.645 1.00 11.51 196 LEU A C 1
ATOM 1495 O O . LEU A 1 196 ? 33.149 30.422 25.446 1.00 10.87 196 LEU A O 1
ATOM 1500 N N . VAL A 1 197 ? 33.702 28.275 25.012 1.00 10.74 197 VAL A N 1
ATOM 1501 C CA . VAL A 1 197 ? 32.600 28.048 24.100 1.00 9.10 197 VAL A CA 1
ATOM 1502 C C . VAL A 1 197 ? 32.012 26.730 24.582 1.00 11.99 197 VAL A C 1
ATOM 1503 O O . VAL A 1 197 ? 32.704 25.703 24.588 1.00 11.47 197 VAL A O 1
ATOM 1507 N N . LEU A 1 198 ? 30.758 26.754 25.019 1.00 10.43 198 LEU A N 1
ATOM 1508 C CA . LEU A 1 198 ? 30.108 25.526 25.472 1.00 11.89 198 LEU A CA 1
ATOM 1509 C C . LEU A 1 198 ? 29.241 25.074 24.310 1.00 12.69 198 LEU A C 1
ATOM 1510 O O . LEU A 1 198 ? 28.480 25.867 23.756 1.00 13.20 198 LEU A O 1
ATOM 1515 N N . ILE A 1 199 ? 29.368 23.810 23.922 1.00 12.41 199 ILE A N 1
ATOM 1516 C CA . ILE A 1 199 ? 28.592 23.293 22.802 1.00 11.86 199 ILE A CA 1
ATOM 1517 C C . ILE A 1 199 ? 27.796 22.063 23.227 1.00 12.83 199 ILE A C 1
ATOM 1518 O O . ILE A 1 199 ? 28.367 21.081 23.696 1.00 13.69 199 ILE A O 1
ATOM 1523 N N . GLY A 1 200 ? 26.477 22.137 23.076 1.00 12.98 200 GLY A N 1
ATOM 1524 C CA . GLY A 1 200 ? 25.609 21.027 23.420 1.00 13.27 200 GLY A CA 1
ATOM 1525 C C . GLY A 1 200 ? 25.232 20.292 22.146 1.00 14.08 200 GLY A C 1
ATOM 1526 O O . GLY A 1 200 ? 24.752 20.907 21.196 1.00 14.73 200 GLY A O 1
ATOM 1527 N N . ILE A 1 201 ? 25.435 18.978 22.120 1.00 14.86 201 ILE A N 1
ATOM 1528 C CA . ILE A 1 201 ? 25.144 18.192 20.918 1.00 15.26 201 ILE A CA 1
ATOM 1529 C C . ILE A 1 201 ? 24.147 17.051 21.106 1.00 14.08 201 ILE A C 1
ATOM 1530 O O . ILE A 1 201 ? 23.849 16.638 22.226 1.00 12.80 201 ILE A O 1
ATOM 1535 N N . ALA A 1 202 ? 23.646 16.537 19.983 1.00 14.01 202 ALA A N 1
ATOM 1536 C CA . ALA A 1 202 ? 22.707 15.425 19.984 1.00 14.68 202 ALA A CA 1
ATOM 1537 C C . ALA A 1 202 ? 22.923 14.598 18.719 1.00 17.27 202 ALA A C 1
ATOM 1538 O O . ALA A 1 202 ? 23.603 15.036 17.783 1.00 15.80 202 ALA A O 1
ATOM 1540 N N . PRO A 1 203 ? 22.348 13.387 18.676 1.00 18.21 203 PRO A N 1
ATOM 1541 C CA . PRO A 1 203 ? 22.490 12.518 17.507 1.00 20.06 203 PRO A CA 1
ATOM 1542 C C . PRO A 1 203 ? 21.962 13.173 16.235 1.00 20.57 203 PRO A C 1
ATOM 1543 O O . PRO A 1 203 ? 22.581 13.052 15.174 1.00 23.52 203 PRO A O 1
#

GO terms:
  GO:0042802 identical protein binding (F, IPI)

Solvent-accessible surface area: 10393 Å² total; per-residue (Å²): 17,116,53,55,79,56,60,32,9,78,99,0,24,80,82,0,83,110,107,29,71,95,0,26,98,31,3,60,112,9,0,106,57,6,73,5,137,80,5,116,125,162,97,36,19,36,102,22,0,57,110,27,0,105,114,71,1,78,74,110,31,0,145,129,22,116,1,67,50,19,57,12,102,25,79,132,12,64,169,97,3,88,92,66,125,40,116,72,7,61,142,44,0,93,88,56,65,96,126,18,90,173,40,104,6,77,3,86,14,24,46,68,88,0,1,0,12,12,29,6,24,142,172,56,109,1,47,103,4,1,65,56,42,2,44,16,2,78,49,31,100,78,1,40,0,0,0,0,2,0,0,14,95,76,1,8,125,64,8,63,114,45,19,8,74,7,74,20,9,40,141,50,2,95,162,88,39,239,28,55,5,58,0,24,0,0,0,0,0,0,0,65

Foldseek 3Di:
DAFDDKDWAVNQVVVCCVVPVVVVVLVRVLQVPQDQVVQPCVFGHPVSSVVSSLCSQVVVPFAKDKAKAWDWPDPVLCVVPLAPHRVVSCVSQVVVVTDTHIDMAMAGGDDPQEGEAEFFDAPPVVVCCQQPVLVSCCSPVSHQEYEYEFEACVRNVRHDPRTDFQVRVVCVQCVVPGCPPVGTYMYTYDDD

Nearest PDB structures (foldseek):
  1sdo-assembly1_A-2  TM=1.005E+00  e=1.989E-43  Geobacillus stearothermophilus
  2p0j-assembly1_B  TM=9.973E-01  e=4.573E-39  Geobacillus stearothermophilus
  1vrr-assembly1_B  TM=8.849E-01  e=1.806E-37  Geobacillus stearothermophilus
  1bhm-assembly1_A  TM=6.865E-01  e=3.624E-07  Bacillus amyloliquefaciens
  1bam-assembly1_A-2 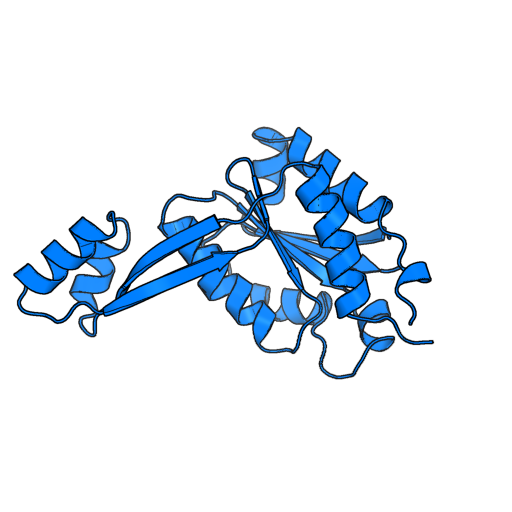 TM=6.874E-01  e=1.181E-06  Bacillus amyloliquefaciens

B-factor: mean 19.28, std 6.9, range [3.57, 49.6]

Radius of gyration: 17.83 Å; Cα contacts (8 Å, |Δi|>4): 349; chains: 1; bounding box: 46×37×42 Å